Protein AF-A0A9L0T2A1-F1 (afdb_monomer_lite)

Secondary structure (DSSP, 8-state):
-HHHHHHHHHHHHHHHHHHHHHHHHHHHHTTS----PPP-PPP----PPPPPPP-------S-------------PPP--------------------PPPP-----HHHHHHHHHHHHH--HHHHHHHHHHHHHSS-GGGTTTBTTTBSS---S--SSHHHHHHHHHHHHHHHHHHTT--TTT---EEEE-SS-EEEE-SSHHHHHHHHHHHHHHHHHHHTTTT--GGGBT--GGG--SPPPP-

Organism: Equus caballus (NCBI:txid9796)

Foldseek 3Di:
DVVVVVVVVVVVVVVVVVVVVVVVVVVVVPPPDDDDDDDDDDDDDDDDDDDDDDDDDDDDDPDDDDDDDDDDDDDDDDDDDDDDDDDDDDDDDDDDDPDPDPPPPPPVVVVVVVVVVVVQDACLVVLQVLLCLAAVDGSLQQCQFAAQRHPDGWADGPDQLSVLRLQLVVLQVVLVVVVADLNRADWDWDDDNQDIDTGHPDPSRRSSVVSSNSSSNSNNVCSVVDDSCRRNPPNVPRHHGGDDD

InterPro domains:
  IPR001211 Phospholipase A2 [PR00389] (124-134)
  IPR001211 Phospholipase A2 [PR00389] (138-156)
  IPR001211 Phospholipase A2 [PR00389] (157-175)
  IPR001211 Phospholipase A2 [PR00389] (186-200)
  IPR001211 Phospholipase A2 [PR00389] (204-220)
  IPR001211 Phospholipase A2 [PTHR11716] (20-244)
  IPR016090 Phospholipase A2-like, central domain [PF00068] (124-230)
  IPR016090 Phospholipase A2-like, central domain [SM00085] (123-239)
  IPR016090 Phospholipase A2-like, central domain [cd00125] (123-238)
  IPR033113 Phospholipase A2, histidine active site [PS00118] (164-171)
  IPR036444 Phospholipase A2 domain superfamily [G3DSA:1.20.90.10] (123-245)
  IPR036444 Phospholipase A2 domain superfamily [SSF48619] (123-245)

pLDDT: mean 74.03, std 24.77, range [29.78, 98.75]

Sequence (245 aa):
MLLMLMLMMLMLMMLMMLTLMLMLMMLMTTKTSEPQGTSLLPERRHCRARPSPVLHPNHPPSWKLRSVEGDSYPTERPGTLTQLLYHSPAQLLGPLLASPPPRMKSPPLLTLLCLLVALAGGNLVQFGVMIERMTGKPALQYNDYGCYCGVGGSHWPVDQTDWCCHAHDCCYGRLEKLGCEPKLEKYLFSASRRRILCAGRTTCQQQTCECDKRAALCFRDNLGTYNRKYARYPNKLCTGPTPPC

Radius of gyration: 27.84 Å; chains: 1; bounding box: 67×81×72 Å

Structure (mmCIF, N/CA/C/O backbone):
data_AF-A0A9L0T2A1-F1
#
_entry.id   AF-A0A9L0T2A1-F1
#
loop_
_atom_site.group_PDB
_atom_site.id
_atom_site.type_symbol
_atom_site.label_atom_id
_atom_site.label_alt_id
_atom_site.label_comp_id
_atom_site.label_asym_id
_atom_site.label_entity_id
_atom_site.label_seq_id
_atom_site.pdbx_PDB_ins_code
_atom_site.Cartn_x
_atom_site.Cartn_y
_atom_site.Cartn_z
_atom_site.occupancy
_atom_site.B_iso_or_equiv
_atom_site.auth_seq_id
_atom_site.auth_comp_id
_atom_site.auth_asym_id
_atom_site.auth_atom_id
_atom_site.pdbx_PDB_model_num
ATOM 1 N N . MET A 1 1 ? 29.706 -9.456 35.884 1.00 85.25 1 MET A N 1
ATOM 2 C CA . MET A 1 1 ? 30.320 -8.782 34.717 1.00 85.25 1 MET A CA 1
ATOM 3 C C . MET A 1 1 ? 29.599 -9.110 33.409 1.00 85.25 1 MET A C 1
ATOM 5 O O . MET A 1 1 ? 29.048 -8.196 32.819 1.00 85.25 1 MET A O 1
ATOM 9 N N . LEU A 1 2 ? 29.491 -10.384 33.000 1.00 83.56 2 LEU A N 1
ATOM 10 C CA . LEU A 1 2 ? 28.802 -10.775 31.754 1.00 83.56 2 LEU A CA 1
ATOM 11 C C . LEU A 1 2 ? 27.323 -10.340 31.699 1.00 83.56 2 LEU A C 1
ATOM 13 O O . LEU A 1 2 ? 26.890 -9.770 30.707 1.00 83.56 2 LEU A O 1
ATOM 17 N N . LEU A 1 3 ? 26.575 -10.509 32.796 1.00 83.75 3 LEU A N 1
ATOM 18 C CA . LEU A 1 3 ? 25.180 -10.057 32.894 1.00 83.75 3 LEU A CA 1
ATOM 19 C C . LEU A 1 3 ? 25.035 -8.531 32.760 1.00 83.75 3 LEU A C 1
ATOM 21 O O . LEU A 1 3 ? 24.110 -8.056 32.112 1.00 83.75 3 LEU A O 1
ATOM 25 N N . MET A 1 4 ? 25.967 -7.763 33.334 1.00 88.94 4 MET A N 1
ATOM 26 C CA . MET A 1 4 ? 25.970 -6.302 33.202 1.00 88.94 4 MET A CA 1
ATOM 27 C C . MET A 1 4 ? 26.306 -5.871 31.773 1.00 88.94 4 MET A C 1
ATOM 29 O O . MET A 1 4 ? 25.667 -4.960 31.258 1.00 88.94 4 MET A O 1
ATOM 33 N N . LEU A 1 5 ? 27.235 -6.568 31.105 1.00 87.50 5 LEU A N 1
ATOM 34 C CA . LEU A 1 5 ? 27.519 -6.357 29.685 1.00 87.50 5 LEU A CA 1
ATOM 35 C C . LEU A 1 5 ? 26.292 -6.660 28.815 1.00 87.50 5 LEU A C 1
ATOM 37 O O . LEU A 1 5 ? 25.948 -5.864 27.949 1.00 87.50 5 LEU A O 1
ATOM 41 N N . MET A 1 6 ? 25.599 -7.775 29.069 1.00 88.38 6 MET A N 1
ATOM 42 C CA . MET A 1 6 ? 24.383 -8.139 28.336 1.00 88.38 6 MET A CA 1
ATOM 43 C C . MET A 1 6 ? 23.260 -7.116 28.540 1.00 88.38 6 MET A C 1
ATOM 45 O O . MET A 1 6 ? 22.592 -6.751 27.577 1.00 88.38 6 MET A O 1
ATOM 49 N N . LEU A 1 7 ? 23.073 -6.615 29.764 1.00 87.00 7 LEU A N 1
ATOM 50 C CA . LEU A 1 7 ? 22.090 -5.569 30.061 1.00 87.00 7 LEU A CA 1
ATOM 51 C C . LEU A 1 7 ? 22.452 -4.236 29.395 1.00 87.00 7 LEU A C 1
ATOM 53 O O . LEU A 1 7 ? 21.572 -3.591 28.829 1.00 87.00 7 LEU A O 1
ATOM 57 N N . MET A 1 8 ? 23.732 -3.851 29.392 1.00 90.69 8 MET A N 1
ATOM 58 C CA . MET A 1 8 ? 24.208 -2.673 28.659 1.00 90.69 8 MET A CA 1
ATOM 59 C C . MET A 1 8 ? 23.989 -2.808 27.152 1.00 90.69 8 MET A C 1
ATOM 61 O O . MET A 1 8 ? 23.498 -1.870 26.532 1.00 90.69 8 MET A O 1
ATOM 65 N N . MET A 1 9 ? 24.306 -3.962 26.558 1.00 88.62 9 MET A N 1
ATOM 66 C CA . MET A 1 9 ? 24.071 -4.198 25.131 1.00 88.62 9 MET A CA 1
ATOM 67 C C . MET A 1 9 ? 22.580 -4.179 24.793 1.00 88.62 9 MET A C 1
ATOM 69 O O . MET A 1 9 ? 22.196 -3.576 23.796 1.00 88.62 9 MET A O 1
ATOM 73 N N . LEU A 1 10 ? 21.725 -4.764 25.637 1.00 82.25 10 LEU A N 1
ATOM 74 C CA . LEU A 1 10 ? 20.276 -4.735 25.444 1.00 82.25 10 LEU A CA 1
ATOM 75 C C . LEU A 1 10 ? 19.720 -3.308 25.550 1.00 82.25 10 LEU A C 1
ATOM 77 O O . LEU A 1 10 ? 18.915 -2.903 24.715 1.00 82.25 10 LEU A O 1
ATOM 81 N N . MET A 1 11 ? 20.179 -2.526 26.531 1.00 90.06 11 MET A N 1
ATOM 82 C CA . MET A 1 11 ? 19.809 -1.115 26.660 1.00 90.06 11 MET A CA 1
ATOM 83 C C . MET A 1 11 ? 20.289 -0.276 25.478 1.00 90.06 11 MET A C 1
ATOM 85 O O . MET A 1 11 ? 19.533 0.558 24.989 1.00 90.06 11 MET A O 1
ATOM 89 N N . LEU A 1 12 ? 21.504 -0.517 24.982 1.00 88.25 12 LEU A N 1
ATOM 90 C CA . LEU A 1 12 ? 22.034 0.168 23.807 1.00 88.25 12 LEU A CA 1
ATOM 91 C C . LEU A 1 12 ? 21.231 -0.189 22.551 1.00 88.25 12 LEU A C 1
ATOM 93 O O . LEU A 1 12 ? 20.871 0.702 21.790 1.00 88.25 12 LEU A O 1
ATOM 97 N N . MET A 1 13 ? 20.870 -1.463 22.368 1.00 87.25 13 MET A N 1
ATOM 98 C CA . MET A 1 13 ? 19.993 -1.896 21.277 1.00 87.25 13 MET A CA 1
ATOM 99 C C . MET A 1 13 ? 18.599 -1.269 21.380 1.00 87.25 13 MET A C 1
ATOM 101 O O . MET A 1 13 ? 18.074 -0.793 20.378 1.00 87.25 13 MET A O 1
ATOM 105 N N . MET A 1 14 ? 18.002 -1.216 22.574 1.00 86.12 14 MET A N 1
ATOM 106 C CA . MET A 1 14 ? 16.709 -0.554 22.777 1.00 86.12 14 MET A CA 1
ATOM 107 C C . MET A 1 14 ? 16.786 0.950 22.513 1.00 86.12 14 MET A C 1
ATOM 109 O O . MET A 1 14 ? 15.885 1.495 21.882 1.00 86.12 14 MET A O 1
ATOM 113 N N . LEU A 1 15 ? 17.864 1.612 22.940 1.00 87.38 15 LEU A N 1
ATOM 114 C CA . LEU A 1 15 ? 18.094 3.027 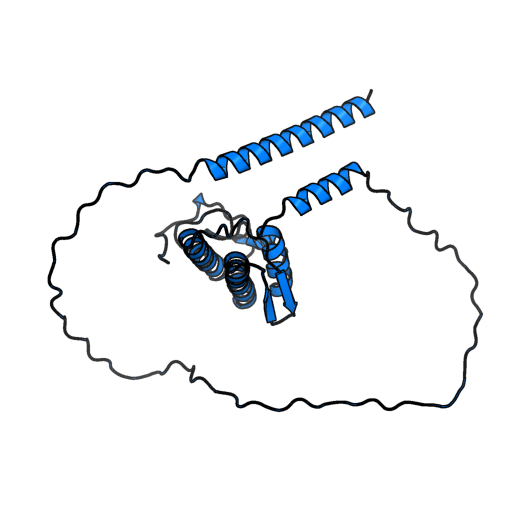22.669 1.00 87.38 15 LEU A CA 1
ATOM 115 C C . LEU A 1 15 ? 18.285 3.276 21.170 1.00 87.38 15 LEU A C 1
ATOM 117 O O . LEU A 1 15 ? 17.682 4.201 20.648 1.00 87.38 15 LEU A O 1
ATOM 121 N N . MET A 1 16 ? 19.040 2.428 20.467 1.00 87.12 16 MET A N 1
ATOM 122 C CA . MET A 1 16 ? 19.194 2.497 19.009 1.00 87.12 16 MET A CA 1
ATOM 123 C C . MET A 1 16 ? 17.872 2.271 18.268 1.00 87.12 16 MET A C 1
ATOM 125 O O . MET A 1 16 ? 17.589 2.961 17.296 1.00 87.12 16 MET A O 1
ATOM 129 N N . MET A 1 17 ? 17.039 1.332 18.721 1.00 84.81 17 MET A N 1
ATOM 130 C CA . MET A 1 17 ? 15.715 1.105 18.132 1.00 84.81 17 MET A CA 1
ATOM 131 C C . MET A 1 17 ? 14.770 2.278 18.406 1.00 84.81 17 MET A C 1
ATOM 133 O O . MET A 1 17 ? 14.026 2.676 17.516 1.00 84.81 17 MET A O 1
ATOM 137 N N . LEU A 1 18 ? 14.815 2.862 19.607 1.00 80.69 18 LEU A N 1
ATOM 138 C CA . LEU A 1 18 ? 14.018 4.035 19.960 1.00 80.69 18 LEU A CA 1
ATOM 139 C C . LEU A 1 18 ? 14.468 5.274 19.180 1.00 80.69 18 LEU A C 1
ATOM 141 O O . LEU A 1 18 ? 13.622 5.999 18.671 1.00 80.69 18 LEU A O 1
ATOM 145 N N . THR A 1 19 ? 15.773 5.507 19.032 1.00 80.12 19 THR A N 1
ATOM 146 C CA . THR A 1 19 ? 16.292 6.620 18.226 1.00 80.12 19 THR A CA 1
ATOM 147 C C . THR A 1 19 ? 16.023 6.412 16.743 1.00 80.12 19 THR A C 1
ATOM 149 O O . THR A 1 19 ? 15.667 7.374 16.074 1.00 80.12 19 THR A O 1
ATOM 152 N N . LEU A 1 20 ? 16.098 5.180 16.226 1.00 84.38 20 LEU A N 1
ATOM 153 C CA . LEU A 1 20 ? 15.702 4.862 14.853 1.00 84.38 20 LEU A CA 1
ATOM 154 C C . LEU A 1 20 ? 14.201 5.082 14.637 1.00 84.38 20 LEU A C 1
ATOM 156 O O . LEU A 1 20 ? 13.820 5.674 13.634 1.00 84.38 20 LEU A O 1
ATOM 160 N N . MET A 1 21 ? 13.350 4.663 15.577 1.00 80.44 21 MET A N 1
ATOM 161 C CA . MET A 1 21 ? 11.908 4.922 15.531 1.00 80.44 21 MET A CA 1
ATOM 162 C C . MET A 1 21 ? 11.607 6.421 15.598 1.00 80.44 21 MET A C 1
ATOM 164 O O . MET A 1 21 ? 10.834 6.910 14.785 1.00 80.44 21 MET A O 1
ATOM 168 N N . LEU A 1 22 ? 12.252 7.170 16.496 1.00 73.94 22 LEU A N 1
ATOM 169 C CA . LEU A 1 22 ? 12.111 8.625 16.578 1.00 73.94 22 LEU A CA 1
ATOM 170 C C . LEU A 1 22 ? 12.606 9.308 15.300 1.00 73.94 22 LEU A C 1
ATOM 172 O O . LEU A 1 22 ? 11.918 10.181 14.787 1.00 73.94 22 LEU A O 1
ATOM 176 N N . MET A 1 23 ? 13.741 8.888 14.736 1.00 77.44 23 MET A N 1
ATOM 177 C CA . MET A 1 23 ? 14.227 9.410 13.457 1.00 77.44 23 MET A CA 1
ATOM 178 C C . MET A 1 23 ? 13.279 9.074 12.307 1.00 77.44 23 MET A C 1
ATOM 180 O O . MET A 1 23 ? 13.014 9.943 11.487 1.00 77.44 23 MET A O 1
ATOM 184 N N . LEU A 1 24 ? 12.708 7.867 12.266 1.00 75.50 24 LEU A N 1
ATOM 185 C CA . LEU A 1 24 ? 11.678 7.495 11.295 1.00 75.50 24 LEU A CA 1
ATOM 186 C C . LEU A 1 24 ? 10.419 8.352 11.462 1.00 75.50 24 LEU A C 1
ATOM 188 O O . LEU A 1 24 ? 9.893 8.837 10.469 1.00 75.50 24 LEU A O 1
ATOM 192 N N . MET A 1 25 ? 9.965 8.610 12.691 1.00 67.75 25 MET A N 1
ATOM 193 C CA . MET A 1 25 ? 8.833 9.510 12.929 1.00 67.75 25 MET A CA 1
ATOM 194 C C . MET A 1 25 ? 9.148 10.951 12.503 1.00 67.75 25 MET A C 1
ATOM 196 O O . MET A 1 25 ? 8.318 11.575 11.853 1.00 67.75 25 MET A O 1
ATOM 200 N N . MET A 1 26 ? 10.356 11.455 12.769 1.00 63.62 26 MET A N 1
ATOM 201 C CA . MET A 1 26 ? 10.797 12.787 12.326 1.00 63.62 26 MET A CA 1
ATOM 202 C C . MET A 1 26 ? 10.980 12.879 10.798 1.00 63.62 26 MET A C 1
ATOM 204 O O . MET A 1 26 ? 10.722 13.914 10.187 1.00 63.62 26 MET A O 1
ATOM 208 N N . LEU A 1 27 ? 11.384 11.789 10.143 1.00 59.81 27 LEU A N 1
ATOM 209 C CA . LEU A 1 27 ? 11.433 11.688 8.680 1.00 59.81 27 LEU A CA 1
ATOM 210 C C . LEU A 1 27 ? 10.029 11.710 8.059 1.00 59.81 27 LEU A C 1
ATOM 212 O O . LEU A 1 27 ? 9.860 12.228 6.957 1.00 59.81 27 LEU A O 1
ATOM 216 N N . MET A 1 28 ? 9.020 11.195 8.765 1.00 58.06 28 MET A N 1
ATOM 217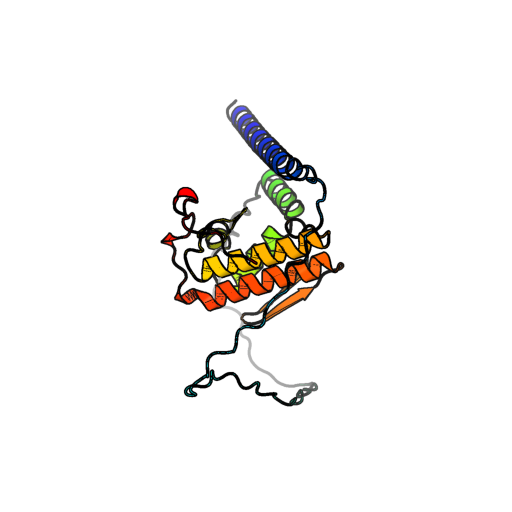 C CA . MET A 1 28 ? 7.625 11.273 8.325 1.00 58.06 28 MET A CA 1
ATOM 218 C C . MET A 1 28 ? 6.997 12.658 8.558 1.00 58.06 28 MET A C 1
ATOM 220 O O . MET A 1 28 ? 6.111 13.038 7.799 1.00 58.06 28 MET A O 1
ATOM 224 N N . THR A 1 29 ? 7.451 13.439 9.548 1.00 51.59 29 THR A N 1
ATOM 225 C CA . THR A 1 29 ? 6.909 14.787 9.832 1.00 51.59 29 THR A CA 1
ATOM 226 C C . THR A 1 29 ? 7.549 15.911 9.013 1.00 51.59 29 THR A C 1
ATOM 228 O O . THR A 1 29 ? 6.968 16.986 8.893 1.00 51.59 29 THR A O 1
ATOM 231 N N . THR A 1 30 ? 8.723 15.695 8.416 1.00 45.47 30 THR A N 1
ATOM 232 C CA . THR A 1 30 ? 9.484 16.749 7.712 1.00 45.47 30 THR A CA 1
ATOM 233 C C . THR A 1 30 ? 9.148 16.908 6.225 1.00 45.47 30 THR A C 1
ATOM 235 O O . THR A 1 30 ? 9.677 17.811 5.582 1.00 45.47 30 THR A O 1
ATOM 238 N N . LYS A 1 31 ? 8.250 16.089 5.656 1.00 44.78 31 LYS A N 1
ATOM 239 C CA . LYS A 1 31 ? 7.890 16.147 4.222 1.00 44.78 31 LYS A CA 1
ATOM 240 C C . LYS A 1 31 ? 6.577 16.866 3.879 1.00 44.78 31 LYS A C 1
ATOM 242 O O . LYS A 1 31 ? 6.198 16.875 2.713 1.00 44.78 31 LYS A O 1
ATOM 247 N N . THR A 1 32 ? 5.899 17.511 4.830 1.00 44.19 32 THR A N 1
ATOM 248 C CA . THR A 1 32 ? 4.623 18.221 4.573 1.00 44.19 32 THR A CA 1
ATOM 249 C C . THR A 1 32 ? 4.752 19.733 4.364 1.00 44.19 32 THR A C 1
ATOM 251 O O . THR A 1 32 ? 3.759 20.448 4.469 1.00 44.19 32 THR A O 1
ATOM 254 N N . SER A 1 33 ? 5.935 20.251 4.035 1.00 43.81 33 SER A N 1
ATOM 255 C CA . SER A 1 33 ? 6.084 21.658 3.646 1.00 43.81 33 SER A CA 1
ATOM 256 C C . SER A 1 33 ? 6.953 21.810 2.400 1.00 43.81 33 SER A C 1
ATOM 258 O O . SER A 1 33 ? 8.137 22.123 2.497 1.00 43.81 33 SER A O 1
ATOM 260 N N . GLU A 1 34 ? 6.353 21.626 1.224 1.00 42.50 34 GLU A N 1
ATOM 261 C CA . GLU A 1 34 ? 6.795 22.352 0.031 1.00 42.50 34 GLU A CA 1
ATOM 262 C C . GLU A 1 34 ? 5.799 23.489 -0.260 1.00 42.50 34 GLU A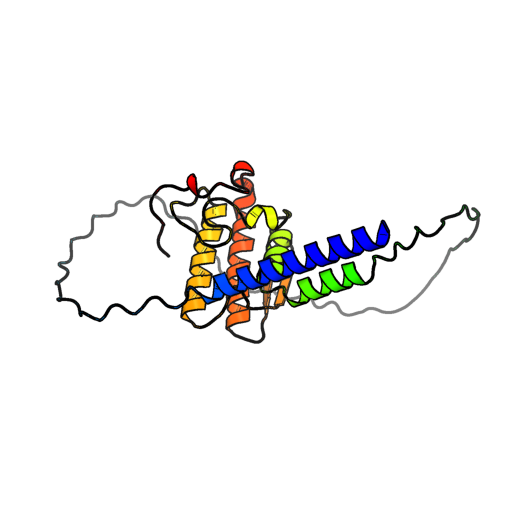 C 1
ATOM 264 O O . GLU A 1 34 ? 4.592 23.306 -0.065 1.00 42.50 34 GLU A O 1
ATOM 269 N N . PRO A 1 35 ? 6.273 24.683 -0.662 1.00 42.53 35 PRO A N 1
ATOM 270 C CA . PRO A 1 35 ? 5.441 25.872 -0.761 1.00 42.53 35 PRO A CA 1
ATOM 271 C C . PRO A 1 35 ? 4.535 25.819 -1.992 1.00 42.53 35 PRO A C 1
ATOM 273 O O . PRO A 1 35 ? 4.931 25.375 -3.069 1.00 42.53 35 PRO A O 1
ATOM 276 N N . GLN A 1 36 ? 3.325 26.352 -1.839 1.00 43.06 36 GLN A N 1
ATOM 277 C CA . GLN A 1 36 ? 2.405 26.618 -2.939 1.00 43.06 36 GLN A CA 1
ATOM 278 C C . GLN A 1 36 ? 3.050 27.595 -3.932 1.00 43.06 36 GLN A C 1
ATOM 280 O O . GLN A 1 36 ? 3.202 28.783 -3.648 1.00 43.06 36 GLN A O 1
ATOM 285 N N . GLY A 1 37 ? 3.412 27.080 -5.108 1.00 38.72 37 GLY A N 1
ATOM 286 C CA . GLY A 1 37 ? 3.676 27.891 -6.290 1.00 38.72 37 GLY A CA 1
ATOM 287 C C . GLY A 1 37 ? 2.417 28.671 -6.658 1.00 38.72 37 GLY A C 1
ATOM 288 O O . GLY A 1 37 ? 1.331 28.107 -6.801 1.00 38.72 37 GLY A O 1
ATOM 289 N N . THR A 1 38 ? 2.571 29.984 -6.748 1.00 43.88 38 THR A N 1
ATOM 290 C CA . THR A 1 38 ? 1.518 30.955 -7.003 1.00 43.88 38 THR A CA 1
ATOM 291 C C . THR A 1 38 ? 0.814 30.737 -8.343 1.00 43.88 38 THR A C 1
ATOM 293 O O . THR A 1 38 ? 1.389 30.359 -9.361 1.00 43.88 38 THR A O 1
ATOM 296 N N . SER A 1 39 ? -0.483 31.006 -8.291 1.00 44.16 39 SER A N 1
ATOM 297 C CA . SER A 1 39 ? -1.478 31.015 -9.355 1.00 44.16 39 SER A CA 1
ATOM 298 C C . SER A 1 39 ? -1.082 31.777 -10.624 1.00 44.16 39 SER A C 1
ATOM 300 O O . SER A 1 39 ? -0.792 32.970 -10.556 1.00 44.16 39 SER A O 1
ATOM 302 N N . LEU A 1 40 ? -1.283 31.145 -11.783 1.00 42.53 40 LEU A N 1
ATOM 303 C CA . LEU A 1 40 ? -1.665 31.809 -13.034 1.00 42.53 40 LEU A CA 1
ATOM 304 C C . LEU A 1 40 ? -2.811 31.004 -13.672 1.00 42.53 40 LEU A C 1
ATOM 306 O O . LEU A 1 40 ? -2.670 29.819 -13.970 1.00 42.53 40 LEU A O 1
ATOM 310 N N . LEU A 1 41 ? -3.977 31.647 -13.795 1.00 41.03 41 LEU A N 1
ATOM 311 C CA . LEU A 1 41 ? -5.192 31.102 -14.411 1.00 41.03 41 LEU A CA 1
ATOM 312 C C . LEU A 1 41 ? -5.010 30.852 -15.927 1.00 41.03 41 LEU A C 1
ATOM 314 O O . LEU A 1 41 ? -4.174 31.498 -16.557 1.00 41.03 41 LEU A O 1
ATOM 318 N N . PRO A 1 42 ? -5.819 29.959 -16.534 1.00 49.38 42 PRO A N 1
ATOM 319 C CA . PRO A 1 42 ? -5.604 29.458 -17.886 1.00 49.38 42 PRO A CA 1
ATOM 320 C C . PRO A 1 42 ? -6.259 30.328 -18.967 1.00 49.38 42 PRO A C 1
ATOM 322 O O . PRO A 1 42 ? -7.404 30.766 -18.845 1.00 49.38 42 PRO A O 1
ATOM 325 N N . GLU A 1 43 ? -5.565 30.479 -20.092 1.00 42.62 43 GLU A N 1
ATOM 326 C CA . GLU A 1 43 ? -6.129 31.016 -21.327 1.00 42.62 43 GLU A CA 1
ATOM 327 C C . GLU A 1 43 ? -7.058 29.968 -21.974 1.00 42.62 43 GLU A C 1
ATOM 329 O O . GLU A 1 43 ? -6.661 28.833 -22.259 1.00 42.62 43 GLU A O 1
ATOM 334 N N . ARG A 1 44 ? -8.332 30.334 -22.174 1.00 49.84 44 ARG A N 1
ATOM 335 C CA . ARG A 1 44 ? -9.362 29.499 -22.813 1.00 49.84 44 ARG A CA 1
ATOM 336 C C . ARG A 1 44 ? -8.949 29.123 -24.238 1.00 49.84 44 ARG A C 1
ATOM 338 O O . ARG A 1 44 ? -9.082 29.929 -25.156 1.00 49.84 44 ARG A O 1
ATOM 345 N N . ARG A 1 45 ? -8.589 27.858 -24.465 1.00 50.56 45 ARG A N 1
ATOM 346 C CA . ARG A 1 45 ? -8.592 27.270 -25.812 1.00 50.56 45 ARG A CA 1
ATOM 347 C C . ARG A 1 45 ? -9.882 26.494 -26.056 1.00 50.56 45 ARG A C 1
ATOM 349 O O . ARG A 1 45 ? -10.208 25.539 -25.359 1.00 50.56 45 ARG A O 1
ATOM 356 N N . HIS A 1 46 ? -10.613 26.950 -27.068 1.00 45.84 46 HIS A N 1
ATOM 357 C CA . HIS A 1 46 ? -11.802 26.312 -27.612 1.00 45.84 46 HIS A CA 1
ATOM 358 C C . HIS A 1 46 ? -11.469 24.890 -28.085 1.00 45.84 46 HIS A C 1
ATOM 360 O O . HIS A 1 46 ? -10.633 24.704 -28.970 1.00 45.84 46 HIS A O 1
ATOM 366 N N . CYS A 1 47 ? -12.145 23.884 -27.532 1.00 42.00 47 CYS A N 1
ATOM 367 C CA . CYS A 1 47 ? -12.109 22.535 -28.083 1.00 42.00 47 CYS A CA 1
ATOM 368 C C . CYS A 1 47 ? -12.995 22.491 -29.338 1.00 42.00 47 CYS A C 1
ATOM 370 O O . CYS A 1 47 ? -14.219 22.542 -29.239 1.00 42.00 47 CYS A O 1
ATOM 372 N N . ARG A 1 48 ? -12.387 22.393 -30.529 1.00 50.84 48 ARG A N 1
ATOM 373 C CA . ARG A 1 48 ? -13.087 21.923 -31.736 1.00 50.84 48 ARG A CA 1
ATOM 374 C C . ARG A 1 48 ? -13.400 20.439 -31.554 1.00 50.84 48 ARG A C 1
ATOM 376 O O . ARG A 1 48 ? -12.483 19.645 -31.348 1.00 50.84 48 ARG A O 1
ATOM 383 N N . ALA A 1 49 ? -14.673 20.073 -31.664 1.00 42.84 49 ALA A N 1
ATOM 384 C CA . ALA A 1 49 ? -15.094 18.681 -31.759 1.00 42.84 49 ALA A CA 1
ATOM 385 C C . ALA A 1 49 ? -14.433 18.023 -32.984 1.00 42.84 49 ALA A C 1
ATOM 387 O O . ALA A 1 49 ? -14.540 18.538 -34.098 1.00 42.84 49 ALA A O 1
ATOM 388 N N . ARG A 1 50 ? -13.734 16.898 -32.785 1.00 43.41 50 ARG A N 1
ATOM 389 C CA . ARG A 1 50 ? -13.385 15.990 -33.888 1.00 43.41 50 ARG A CA 1
ATOM 390 C C . ARG A 1 50 ? -14.535 14.999 -34.098 1.00 43.41 50 ARG A C 1
ATOM 392 O O . ARG A 1 50 ? -15.135 14.590 -33.104 1.00 43.41 50 ARG A O 1
ATOM 399 N N . PRO A 1 51 ? -14.825 14.584 -35.342 1.00 44.44 51 PRO A N 1
ATOM 400 C CA . PRO A 1 51 ? -15.816 13.548 -35.603 1.00 44.44 51 PRO A CA 1
ATOM 401 C C . PRO A 1 51 ? -15.351 12.197 -35.047 1.00 44.44 51 PRO A C 1
ATOM 403 O O . PRO A 1 51 ? -14.173 11.847 -35.153 1.00 44.44 51 PRO A O 1
ATOM 406 N N . SER A 1 52 ? -16.285 11.445 -34.469 1.00 41.78 52 SER A N 1
ATOM 407 C CA . SER A 1 52 ? -16.087 10.068 -34.012 1.00 41.78 52 SER A CA 1
ATOM 408 C C . SER A 1 52 ? -15.698 9.137 -35.170 1.00 41.78 52 SER A C 1
ATOM 410 O O . SER A 1 52 ? -16.314 9.218 -36.235 1.00 41.78 52 SER A O 1
ATOM 412 N N . PRO A 1 53 ? -14.750 8.200 -34.984 1.00 42.12 53 PRO A N 1
ATOM 413 C CA . PRO A 1 53 ? -14.597 7.075 -35.895 1.00 42.12 53 PRO A CA 1
ATOM 414 C C . PRO A 1 53 ? -15.785 6.118 -35.750 1.00 42.12 53 PRO A C 1
ATOM 416 O O . PRO A 1 53 ? -16.198 5.775 -34.642 1.00 42.12 53 PRO A O 1
ATOM 419 N N . VAL A 1 54 ? -16.319 5.700 -36.894 1.00 44.62 54 VAL A N 1
ATOM 420 C CA . VAL A 1 54 ? -17.374 4.694 -37.046 1.00 44.62 54 VAL A CA 1
ATOM 421 C C . VAL A 1 54 ? -16.937 3.377 -36.393 1.00 44.62 54 VAL A C 1
ATOM 423 O O . VAL A 1 54 ? -15.893 2.823 -36.732 1.00 44.62 54 VAL A O 1
ATOM 426 N N . LEU A 1 55 ? -17.741 2.882 -35.450 1.00 37.62 55 LEU A N 1
ATOM 427 C CA . LEU A 1 55 ? -17.547 1.603 -34.769 1.00 37.62 55 LEU A CA 1
ATOM 428 C C . LEU A 1 55 ? -18.190 0.487 -35.615 1.00 37.62 55 LEU A C 1
ATOM 430 O O . LEU A 1 55 ? -19.409 0.474 -35.783 1.00 37.62 55 LEU A O 1
ATOM 434 N N . HIS A 1 56 ? -17.398 -0.454 -36.136 1.00 38.56 56 HIS A N 1
ATOM 435 C CA . HIS A 1 56 ? -17.929 -1.738 -36.609 1.00 38.56 56 HIS A CA 1
ATOM 436 C C . HIS A 1 56 ? -18.192 -2.658 -35.399 1.00 38.56 56 HIS A C 1
ATOM 438 O O . HIS A 1 56 ? -17.346 -2.723 -34.503 1.00 38.56 56 HIS A O 1
ATOM 444 N N . PRO A 1 57 ? -19.332 -3.372 -35.342 1.00 52.03 57 PRO A N 1
ATOM 445 C CA . PRO A 1 57 ? -19.688 -4.204 -34.201 1.00 52.03 57 PRO A CA 1
ATOM 446 C C . PRO A 1 57 ? -19.133 -5.615 -34.396 1.00 52.03 57 PRO A C 1
ATOM 448 O O . PRO A 1 57 ? -19.305 -6.175 -35.472 1.00 52.03 57 PRO A O 1
ATOM 451 N N . ASN A 1 58 ? -18.488 -6.189 -33.376 1.00 42.44 58 ASN A N 1
ATOM 452 C CA . ASN A 1 58 ? -18.629 -7.598 -32.979 1.00 42.44 58 ASN A CA 1
ATOM 453 C C . ASN A 1 58 ? -17.817 -7.871 -31.699 1.00 42.44 58 ASN A C 1
ATOM 455 O O . ASN A 1 58 ? -16.659 -7.481 -31.605 1.00 42.44 58 ASN A O 1
ATOM 459 N N . HIS A 1 59 ? -18.455 -8.592 -30.766 1.00 37.16 59 HIS A N 1
ATOM 460 C CA . HIS A 1 59 ? -18.060 -8.987 -29.399 1.00 37.16 59 HIS A CA 1
ATOM 461 C C . HIS A 1 59 ? -18.538 -8.077 -28.247 1.00 37.16 59 HIS A C 1
ATOM 463 O O . HIS A 1 59 ? -17.921 -7.056 -27.950 1.00 37.16 59 HIS A O 1
ATOM 469 N N . PRO A 1 60 ? -19.609 -8.473 -27.527 1.00 38.94 60 PRO A N 1
ATOM 470 C CA . PRO A 1 60 ? -19.955 -7.863 -26.249 1.00 38.94 60 PRO A CA 1
ATOM 471 C C . PRO A 1 60 ? -19.090 -8.438 -25.107 1.00 38.94 60 PRO A C 1
ATOM 473 O O . PRO A 1 60 ? -18.940 -9.660 -25.016 1.00 38.94 60 PRO A O 1
ATOM 476 N N . PRO A 1 61 ? -18.572 -7.611 -24.178 1.00 40.56 61 PRO A N 1
ATOM 477 C CA . PRO A 1 61 ? -18.070 -8.098 -22.901 1.00 40.56 61 PRO A CA 1
ATOM 478 C C . PRO A 1 61 ? -19.244 -8.559 -22.027 1.00 40.56 61 PRO A C 1
ATOM 480 O O . PRO A 1 61 ? -20.189 -7.820 -21.744 1.00 40.56 61 PRO A O 1
ATOM 483 N N . SER A 1 62 ? -19.183 -9.818 -21.604 1.00 43.03 62 SER A N 1
ATOM 484 C CA . SER A 1 62 ? -20.176 -10.470 -20.760 1.00 43.03 62 SER A CA 1
ATOM 485 C C . SER A 1 62 ? -20.044 -10.030 -19.300 1.00 43.03 62 SER A C 1
ATOM 487 O O . SER A 1 62 ? -19.416 -10.704 -18.489 1.00 43.03 62 SER A O 1
ATOM 489 N N . TRP A 1 63 ? -20.677 -8.924 -18.933 1.00 44.28 63 TRP A N 1
ATOM 490 C CA . TRP A 1 63 ? -21.147 -8.736 -17.559 1.00 44.28 63 TRP A CA 1
ATOM 491 C C . TRP A 1 63 ? -22.478 -7.986 -17.585 1.00 44.28 63 TRP A C 1
ATOM 493 O O . TRP A 1 63 ? -22.613 -6.832 -17.205 1.00 44.28 63 TRP A O 1
ATOM 503 N N . LYS A 1 64 ? -23.524 -8.665 -18.056 1.00 34.44 64 LYS A N 1
ATOM 504 C CA . LYS A 1 64 ? -24.884 -8.231 -17.744 1.00 34.44 64 LYS A CA 1
ATOM 505 C C . LYS A 1 64 ? -25.104 -8.522 -16.260 1.00 34.44 64 LYS A C 1
ATOM 507 O O . LYS A 1 64 ? -25.061 -9.682 -15.854 1.00 34.44 64 LYS A O 1
ATOM 512 N N . LEU A 1 65 ? -25.279 -7.462 -15.471 1.00 38.97 65 LEU A N 1
ATOM 513 C CA . LEU A 1 65 ? -25.756 -7.509 -14.090 1.00 38.97 65 LEU A CA 1
ATOM 514 C C . LEU A 1 65 ? -26.959 -8.454 -14.011 1.00 38.97 65 LEU A C 1
ATOM 516 O O . LEU A 1 65 ? -28.022 -8.165 -14.560 1.00 38.97 65 LEU A O 1
ATOM 520 N N . ARG A 1 66 ? -26.778 -9.596 -13.349 1.00 30.56 66 ARG A N 1
ATOM 521 C CA . ARG A 1 66 ? -27.893 -10.395 -12.858 1.00 30.56 66 ARG A CA 1
ATOM 522 C C . ARG A 1 66 ? -28.204 -9.880 -11.461 1.00 30.56 66 ARG A C 1
ATOM 524 O O . ARG A 1 66 ? -27.496 -10.204 -10.511 1.00 30.56 66 ARG A O 1
ATOM 531 N N . SER A 1 67 ? -29.240 -9.054 -11.373 1.00 33.03 67 SER A N 1
ATOM 532 C CA . SER A 1 67 ? -30.026 -8.907 -10.153 1.00 33.03 67 SER A CA 1
ATOM 533 C C . SER A 1 67 ? -30.443 -10.305 -9.704 1.00 33.03 67 SER A C 1
ATOM 535 O O . SER A 1 67 ? -30.981 -11.071 -10.503 1.00 33.03 67 SER A O 1
ATOM 537 N N . VAL A 1 68 ? -30.129 -10.659 -8.464 1.00 38.34 68 VAL A N 1
ATOM 538 C CA . VAL A 1 68 ? -30.736 -11.812 -7.805 1.00 38.34 68 VAL A CA 1
ATOM 539 C C . VAL A 1 68 ? -31.632 -11.230 -6.727 1.00 38.34 68 VAL A C 1
ATOM 541 O O . VAL A 1 68 ? -31.147 -10.664 -5.745 1.00 38.34 68 VAL A O 1
ATOM 544 N N . GLU A 1 69 ? -32.931 -11.290 -7.018 1.00 34.66 69 GLU A N 1
ATOM 545 C CA . GLU A 1 69 ? -34.043 -11.199 -6.080 1.00 34.66 69 GLU A CA 1
ATOM 546 C C . GLU A 1 69 ? -33.733 -11.942 -4.772 1.00 34.66 69 GLU A C 1
ATOM 548 O O . GLU A 1 69 ? -33.033 -12.954 -4.754 1.00 34.66 69 GLU A O 1
ATOM 553 N N . GLY A 1 70 ? -34.241 -11.401 -3.667 1.00 38.28 70 GLY A N 1
ATOM 554 C CA . GLY A 1 70 ? -34.027 -11.955 -2.340 1.00 38.28 70 GLY A CA 1
ATOM 555 C C . GLY A 1 70 ? -34.674 -13.321 -2.147 1.00 38.28 70 GLY A C 1
ATOM 556 O O . GLY A 1 70 ? -35.776 -13.556 -2.623 1.00 38.28 70 GLY A O 1
ATOM 557 N N . ASP A 1 71 ? -34.022 -14.151 -1.336 1.00 30.75 71 ASP A N 1
ATOM 558 C CA . ASP A 1 71 ? -34.615 -15.354 -0.767 1.00 30.75 71 ASP A CA 1
ATOM 559 C C . ASP A 1 71 ? -34.330 -15.419 0.742 1.00 30.75 71 ASP A C 1
ATOM 561 O O . ASP A 1 71 ? -33.198 -15.558 1.205 1.00 30.75 71 ASP A O 1
ATOM 565 N N . SER A 1 72 ? -35.407 -15.168 1.488 1.00 31.20 72 SER A N 1
ATOM 566 C CA . SER A 1 72 ? -35.880 -15.881 2.683 1.00 31.20 72 SER A CA 1
ATOM 567 C C . SER A 1 72 ? -34.878 -16.686 3.548 1.00 31.20 72 SER A C 1
ATOM 569 O O . SER A 1 72 ? -34.301 -17.695 3.158 1.00 31.20 72 SER A O 1
ATOM 571 N N . TYR A 1 73 ? -34.775 -16.268 4.816 1.00 30.36 73 TYR A N 1
ATOM 572 C CA . TYR A 1 73 ? -34.152 -16.989 5.937 1.00 30.36 73 TYR A CA 1
ATOM 573 C C . TYR A 1 73 ? -35.040 -18.156 6.421 1.00 30.36 73 TYR A C 1
ATOM 575 O O . TYR A 1 73 ? -36.220 -17.916 6.689 1.00 30.36 73 TYR A O 1
ATOM 583 N N . PRO A 1 74 ? -34.502 -19.360 6.701 1.00 35.78 74 PRO A N 1
ATOM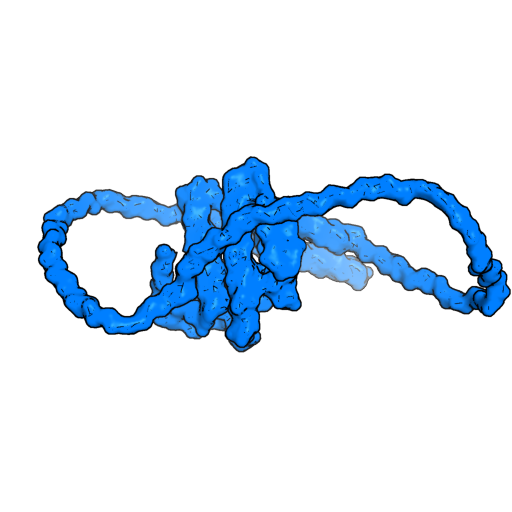 584 C CA . PRO A 1 74 ? -35.167 -20.312 7.583 1.00 35.78 74 PRO A CA 1
ATOM 585 C C . PRO A 1 74 ? -34.885 -19.979 9.051 1.00 35.78 74 PRO A C 1
ATOM 587 O O . PRO A 1 74 ? -33.745 -19.764 9.467 1.00 35.78 74 PRO A O 1
ATOM 590 N N . THR A 1 75 ? -35.963 -19.944 9.827 1.00 35.47 75 THR A N 1
ATOM 591 C CA . THR A 1 75 ? -35.981 -19.782 11.282 1.00 35.47 75 THR A CA 1
ATOM 592 C C . THR A 1 75 ? -36.063 -21.174 11.905 1.00 35.47 75 THR A C 1
ATOM 594 O O . THR A 1 75 ? -37.096 -21.821 11.781 1.00 35.47 75 THR A O 1
ATOM 597 N N . GLU A 1 76 ? -35.014 -21.640 12.582 1.00 30.64 76 GLU A N 1
ATOM 598 C CA . GLU A 1 76 ? -35.057 -22.874 13.381 1.00 30.64 76 GLU A CA 1
ATOM 599 C C . GLU A 1 76 ? -35.324 -22.509 14.850 1.00 30.64 76 GLU A C 1
ATOM 601 O O . GLU A 1 76 ? -34.585 -21.732 15.461 1.00 30.64 76 GLU A O 1
ATOM 606 N N . ARG A 1 77 ? -36.423 -23.036 15.404 1.00 39.47 77 ARG A N 1
ATOM 607 C CA . ARG A 1 77 ? -36.820 -22.916 16.818 1.00 39.47 77 ARG A CA 1
ATOM 608 C C . ARG A 1 77 ? -36.503 -24.220 17.578 1.00 39.47 77 ARG A C 1
ATOM 610 O O . ARG A 1 77 ? -36.377 -25.266 16.953 1.00 39.47 77 ARG A O 1
ATOM 617 N N . PRO A 1 78 ? -36.385 -24.175 18.919 1.00 44.97 78 PRO A N 1
ATOM 618 C CA . PRO A 1 78 ? -35.763 -25.228 19.717 1.00 44.97 78 PRO A CA 1
ATOM 619 C C . PRO A 1 78 ? -36.757 -26.315 20.150 1.00 44.97 78 PRO A C 1
ATOM 621 O O . PRO A 1 78 ? -37.888 -26.014 20.529 1.00 44.97 78 PRO A O 1
ATOM 624 N N . GLY A 1 79 ? -36.298 -27.567 20.172 1.00 36.22 79 GLY A N 1
ATOM 625 C CA . GLY A 1 79 ? -36.988 -28.698 20.793 1.00 36.22 79 GLY A CA 1
ATOM 626 C C . GLY A 1 79 ? -36.158 -29.271 21.940 1.00 36.22 79 GLY A C 1
ATOM 627 O O . GLY A 1 79 ? -35.057 -29.775 21.733 1.00 36.22 79 GLY A O 1
ATOM 628 N N . THR A 1 80 ? -36.680 -29.157 23.157 1.00 42.56 80 THR A N 1
ATOM 629 C CA . THR A 1 80 ? -36.130 -29.715 24.395 1.00 42.56 80 THR A CA 1
ATOM 630 C C . THR A 1 80 ? -36.700 -31.094 24.721 1.00 42.56 80 THR A C 1
ATOM 632 O O . THR A 1 80 ? -37.880 -31.352 24.511 1.00 42.56 80 THR A O 1
ATOM 635 N N . LEU A 1 81 ? -35.858 -31.838 25.441 1.00 39.41 81 LEU A N 1
ATOM 636 C CA . LEU A 1 81 ? -36.150 -32.804 26.501 1.00 39.41 81 LEU A CA 1
ATOM 637 C C . LEU A 1 81 ? -36.317 -34.298 26.139 1.00 39.41 81 LEU A C 1
ATOM 639 O O . LEU A 1 81 ? -37.380 -34.793 25.785 1.00 39.41 81 LEU A O 1
ATOM 643 N N . THR A 1 82 ? -35.270 -35.008 26.571 1.00 31.94 82 THR A N 1
ATOM 644 C CA . THR A 1 82 ? -35.281 -36.179 27.467 1.00 31.94 82 THR A CA 1
ATOM 645 C C . THR A 1 82 ? -35.291 -37.597 26.901 1.00 31.94 82 THR A C 1
ATOM 647 O O . THR A 1 82 ? -36.231 -38.030 26.251 1.00 31.94 82 THR A O 1
ATOM 650 N N . GLN A 1 83 ? -34.294 -38.324 27.433 1.00 42.09 83 GLN A N 1
ATOM 651 C CA . GLN A 1 83 ? -34.307 -39.730 27.845 1.00 42.09 83 GLN A CA 1
ATOM 652 C C . GLN A 1 83 ? -33.998 -40.759 26.735 1.00 42.09 83 GLN A C 1
ATOM 654 O O . GLN A 1 83 ? -34.599 -40.740 25.679 1.00 42.09 83 GLN A O 1
ATOM 659 N N . LEU A 1 84 ? -33.073 -41.714 26.884 1.00 38.56 84 LEU A N 1
ATOM 660 C CA . LEU A 1 84 ? -32.351 -42.218 28.054 1.00 38.56 84 LEU A CA 1
ATOM 661 C C . LEU A 1 84 ? -31.190 -43.117 27.572 1.00 38.56 84 LEU A C 1
ATOM 663 O O . LEU A 1 84 ? -31.386 -43.980 26.727 1.00 38.56 84 LEU A O 1
ATOM 667 N N . LEU A 1 85 ? -30.052 -42.967 28.258 1.00 37.03 85 LEU A N 1
ATOM 668 C CA . LEU A 1 85 ? -29.211 -44.044 28.797 1.00 37.03 85 LEU A CA 1
ATOM 669 C C . LEU A 1 85 ? -28.106 -44.732 27.969 1.00 37.03 85 LEU A C 1
ATOM 671 O O . LEU A 1 85 ? -28.278 -45.179 26.845 1.00 37.03 85 LEU A O 1
ATOM 675 N N . TYR A 1 86 ? -27.041 -44.998 28.743 1.00 29.78 86 TYR A N 1
ATOM 676 C CA . TYR A 1 86 ? -26.249 -46.234 28.773 1.00 29.78 86 TYR A CA 1
ATOM 677 C C . TYR A 1 86 ? -25.005 -46.334 27.873 1.00 29.78 86 TYR A C 1
ATOM 679 O O . TYR A 1 86 ? -25.004 -47.008 26.854 1.00 29.78 86 TYR A O 1
ATOM 687 N N . HIS A 1 87 ? -23.877 -45.782 28.335 1.00 39.09 87 HIS A N 1
ATOM 688 C CA . HIS A 1 87 ? -22.875 -46.543 29.113 1.00 39.09 87 HIS A CA 1
ATOM 689 C C . HIS A 1 87 ? -21.541 -45.786 29.201 1.00 39.09 87 HIS A C 1
ATOM 691 O O . HIS A 1 87 ? -20.887 -45.502 28.203 1.00 39.09 87 HIS A O 1
ATOM 697 N N . SER A 1 88 ? -21.123 -45.529 30.439 1.00 33.69 88 SER A N 1
ATOM 698 C CA . SER A 1 88 ? -19.736 -45.271 30.818 1.00 33.69 88 SER A CA 1
ATOM 699 C C . SER A 1 88 ? -19.133 -46.599 31.283 1.00 33.69 88 SER A C 1
ATOM 701 O O . SER A 1 88 ? -19.807 -47.334 32.010 1.00 33.69 88 SER A O 1
ATOM 703 N N . PRO A 1 89 ? -17.880 -46.897 30.922 1.00 45.81 89 PRO A N 1
ATOM 704 C CA . PRO A 1 89 ? -16.975 -47.391 31.943 1.00 45.81 89 PRO A CA 1
ATOM 705 C C . PRO A 1 89 ? -15.686 -46.574 31.921 1.00 45.81 89 PRO A C 1
ATOM 707 O O . PRO A 1 89 ? -14.948 -46.520 30.937 1.00 45.81 89 PRO A O 1
ATOM 710 N N . ALA A 1 90 ? -15.416 -45.936 33.051 1.00 42.69 90 ALA A N 1
ATOM 711 C CA . ALA A 1 90 ? -14.096 -45.440 33.358 1.00 42.69 90 ALA A CA 1
ATOM 712 C C . ALA A 1 90 ? -13.188 -46.611 33.775 1.00 42.69 90 ALA A C 1
ATOM 714 O O . ALA A 1 90 ? -13.632 -47.529 34.460 1.00 42.69 90 ALA A O 1
ATOM 715 N N . GLN A 1 91 ? -11.900 -46.437 33.466 1.00 46.97 91 GLN A N 1
ATOM 716 C CA . GLN A 1 91 ? -10.719 -47.051 34.090 1.00 46.97 91 GLN A CA 1
ATOM 717 C C . GLN A 1 91 ? -10.239 -48.398 33.527 1.00 46.97 91 GLN A C 1
ATOM 719 O O . GLN A 1 91 ? -10.633 -49.448 34.015 1.00 46.97 91 GLN A O 1
ATOM 724 N N . LEU A 1 92 ? -9.251 -48.345 32.617 1.00 41.72 92 LEU A N 1
ATOM 725 C CA . LEU A 1 92 ? -7.983 -49.067 32.815 1.00 41.72 92 LEU A CA 1
ATOM 726 C C . LEU A 1 92 ? -6.865 -48.553 31.879 1.00 41.72 92 LEU A C 1
ATOM 728 O O . LEU A 1 92 ? -6.682 -49.076 30.789 1.00 41.72 92 LEU A O 1
ATOM 732 N N . LEU A 1 93 ? -6.112 -47.532 32.303 1.00 46.53 93 LEU A N 1
ATOM 733 C CA . LEU A 1 93 ? -4.659 -47.411 32.076 1.00 46.53 93 LEU A CA 1
ATOM 734 C C . LEU A 1 93 ? -4.128 -46.246 32.931 1.00 46.53 93 LEU A C 1
ATOM 736 O O . LEU A 1 93 ? -4.617 -45.122 32.838 1.00 46.53 93 LEU A O 1
ATOM 740 N N . GLY A 1 94 ? -3.180 -46.546 33.819 1.00 43.09 94 GLY A N 1
ATOM 741 C CA . GLY A 1 94 ? -2.620 -45.608 34.792 1.00 43.09 94 GLY A CA 1
ATOM 742 C C . GLY A 1 94 ? -1.741 -44.491 34.196 1.00 43.09 94 GLY A C 1
ATOM 743 O O . GLY A 1 94 ? -1.475 -44.464 32.994 1.00 43.09 94 GLY A O 1
ATOM 744 N N . PRO A 1 95 ? -1.283 -43.554 35.048 1.00 52.31 95 PRO A N 1
ATOM 745 C CA . PRO A 1 95 ? -0.687 -42.288 34.639 1.00 52.31 95 PRO A CA 1
ATOM 746 C C . PRO A 1 95 ? 0.819 -42.415 34.372 1.00 52.31 95 PRO A C 1
ATOM 748 O O . PRO A 1 95 ? 1.624 -42.509 35.296 1.00 52.31 95 PRO A O 1
ATOM 751 N N . LEU A 1 96 ? 1.220 -42.336 33.104 1.00 46.69 96 LEU A N 1
ATOM 752 C CA . LEU A 1 96 ? 2.607 -42.061 32.724 1.00 46.69 96 LEU A CA 1
ATOM 753 C C . LEU A 1 96 ? 2.769 -40.553 32.493 1.00 46.69 96 LEU A C 1
ATOM 755 O O . LEU A 1 96 ? 2.433 -40.027 31.440 1.00 46.69 96 LEU A O 1
ATOM 759 N N . LEU A 1 97 ? 3.230 -39.875 33.546 1.00 52.41 97 LEU A N 1
ATOM 760 C CA . LEU A 1 97 ? 4.049 -38.655 33.547 1.00 52.41 97 LEU A CA 1
ATOM 761 C C . LEU A 1 97 ? 3.950 -37.751 32.299 1.00 52.41 97 LEU A C 1
ATOM 763 O O . LEU A 1 97 ? 4.899 -37.624 31.529 1.00 52.41 97 LEU A O 1
ATOM 767 N N . ALA A 1 98 ? 2.845 -37.019 32.160 1.00 49.16 98 ALA A N 1
ATOM 768 C CA . ALA A 1 98 ? 2.851 -35.768 31.407 1.00 49.16 98 ALA A CA 1
ATOM 769 C C . ALA A 1 98 ? 3.314 -34.652 32.352 1.00 49.16 98 ALA A C 1
ATOM 771 O O . ALA A 1 98 ? 2.510 -33.964 32.981 1.00 49.16 98 ALA A O 1
ATOM 772 N N . SER A 1 99 ? 4.629 -34.493 32.505 1.00 46.47 99 SER A N 1
ATOM 773 C CA . SER A 1 99 ? 5.180 -33.261 33.070 1.00 46.47 99 SER A CA 1
ATOM 774 C C . SER A 1 99 ? 4.644 -32.074 32.256 1.00 46.47 99 SER A C 1
ATOM 776 O O . SER A 1 99 ? 4.769 -32.106 31.026 1.00 46.47 99 SER A O 1
ATOM 778 N N . PRO A 1 100 ? 4.053 -31.034 32.876 1.00 59.56 100 PRO A N 1
ATOM 779 C CA . PRO A 1 100 ? 3.680 -29.836 32.139 1.00 59.56 100 PRO A CA 1
ATOM 780 C C . PRO A 1 100 ? 4.940 -29.273 31.464 1.00 59.56 100 PRO A C 1
ATOM 782 O O . PRO A 1 100 ?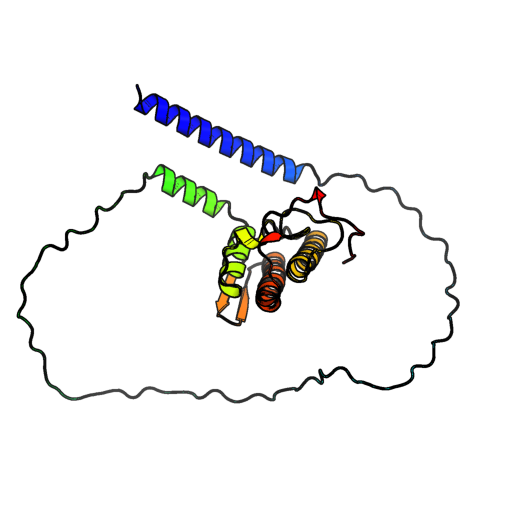 5.992 -29.233 32.112 1.00 59.56 100 PRO A O 1
ATOM 785 N N . PRO A 1 101 ? 4.877 -28.851 30.186 1.00 56.22 101 PRO A N 1
ATOM 786 C CA . PRO A 1 101 ? 6.023 -28.221 29.547 1.00 56.22 101 PRO A CA 1
ATOM 787 C C . PRO A 1 101 ? 6.468 -27.044 30.422 1.00 56.22 101 PRO A C 1
ATOM 789 O O . PRO A 1 101 ? 5.606 -26.336 30.965 1.00 56.22 101 PRO A O 1
ATOM 792 N N . PRO A 1 102 ? 7.784 -26.835 30.616 1.00 45.78 102 PRO A N 1
ATOM 793 C CA . PRO A 1 102 ? 8.269 -25.754 31.452 1.00 45.78 102 PRO A CA 1
ATOM 794 C C . PRO A 1 102 ? 7.636 -24.459 30.958 1.00 45.78 102 PRO A C 1
ATOM 796 O O . PRO A 1 102 ? 7.775 -24.078 29.795 1.00 45.78 102 PRO A O 1
ATOM 799 N N . ARG A 1 103 ? 6.888 -23.805 31.851 1.00 59.03 103 ARG A N 1
ATOM 800 C CA . ARG A 1 103 ? 6.307 -22.490 31.608 1.00 59.03 103 ARG A CA 1
ATOM 801 C C . ARG A 1 103 ? 7.479 -21.534 31.425 1.00 59.03 103 ARG A C 1
ATOM 803 O O . ARG A 1 103 ? 7.993 -20.998 32.406 1.00 59.03 103 ARG A O 1
ATOM 810 N N . MET A 1 104 ? 7.929 -21.364 30.183 1.00 51.59 104 MET A N 1
ATOM 811 C CA . MET A 1 104 ? 8.905 -20.348 29.825 1.00 51.59 104 MET A CA 1
ATOM 812 C C . MET A 1 104 ? 8.277 -19.008 30.187 1.00 51.59 104 MET A C 1
ATOM 814 O O . MET A 1 104 ? 7.402 -18.499 29.491 1.00 51.59 104 MET A O 1
ATOM 818 N N . LYS A 1 105 ? 8.669 -18.466 31.340 1.00 50.00 105 LYS A N 1
ATOM 819 C CA . LYS A 1 105 ? 8.367 -17.092 31.714 1.00 50.00 105 LYS A CA 1
ATOM 820 C C . LYS A 1 105 ? 9.181 -16.239 30.753 1.00 50.00 105 LYS A C 1
ATOM 822 O O . LYS A 1 105 ? 10.361 -15.996 30.988 1.00 50.00 105 LYS A O 1
ATOM 827 N N . SER A 1 106 ? 8.574 -15.857 29.632 1.00 52.00 106 SER A N 1
ATOM 828 C CA . SER A 1 106 ? 9.125 -14.817 28.771 1.00 52.00 106 SER A CA 1
ATOM 829 C C . SER A 1 106 ? 9.463 -13.624 29.669 1.00 52.00 106 SER A C 1
ATOM 831 O O . SER A 1 106 ? 8.587 -13.221 30.446 1.00 52.00 106 SER A O 1
ATOM 833 N N . PRO A 1 107 ? 10.694 -13.089 29.630 1.00 55.69 107 PRO A N 1
ATOM 834 C CA . PRO A 1 107 ? 11.074 -11.997 30.509 1.00 55.69 107 PRO A CA 1
ATOM 835 C C . PRO A 1 107 ? 10.053 -10.859 30.361 1.00 55.69 107 PRO A C 1
ATOM 837 O O . PRO A 1 107 ? 9.657 -10.547 29.232 1.00 55.69 107 PRO A O 1
ATOM 840 N N . PRO A 1 108 ? 9.591 -10.253 31.471 1.00 61.16 108 PRO A N 1
ATOM 841 C CA . PRO A 1 108 ? 8.525 -9.248 31.456 1.00 61.16 108 PRO A CA 1
ATOM 842 C C . PRO A 1 108 ? 8.871 -8.062 30.547 1.00 61.16 108 PRO A C 1
ATOM 844 O O . PRO A 1 108 ? 7.988 -7.412 30.009 1.00 61.16 108 PRO A O 1
ATOM 847 N N . LEU A 1 109 ? 10.165 -7.836 30.301 1.00 59.25 109 LEU A N 1
ATOM 848 C CA . LEU A 1 109 ? 10.666 -6.825 29.379 1.00 59.25 109 LEU A CA 1
ATOM 849 C C . LEU A 1 109 ? 10.323 -7.113 27.906 1.00 59.25 109 LEU A C 1
ATOM 851 O O . LEU A 1 109 ? 9.989 -6.193 27.172 1.00 59.25 109 LEU A O 1
ATOM 855 N N . LEU A 1 110 ? 10.386 -8.376 27.464 1.00 58.78 110 LEU A N 1
ATOM 856 C CA . LEU A 1 110 ? 10.139 -8.757 26.065 1.00 58.78 110 LEU A CA 1
ATOM 857 C C . LEU A 1 110 ? 8.639 -8.725 25.738 1.00 58.78 110 LEU A C 1
ATOM 859 O O . LEU A 1 110 ? 8.239 -8.332 24.644 1.00 58.78 110 LEU A O 1
ATOM 863 N N . THR A 1 111 ? 7.811 -9.102 26.715 1.00 60.84 111 THR A N 1
ATOM 864 C CA . THR A 1 111 ? 6.349 -8.990 26.633 1.00 60.84 111 THR A CA 1
ATOM 865 C C . THR A 1 111 ? 5.895 -7.537 26.717 1.00 60.84 111 THR A C 1
ATOM 867 O O . THR A 1 111 ? 5.046 -7.141 25.926 1.00 60.84 111 THR A O 1
ATOM 870 N N . LEU A 1 112 ? 6.510 -6.720 27.579 1.00 56.84 112 LEU A N 1
ATOM 871 C CA . LEU A 1 112 ? 6.269 -5.277 27.652 1.00 56.84 112 LEU A CA 1
ATOM 872 C C . LEU A 1 112 ? 6.699 -4.557 26.366 1.00 56.84 112 LEU A C 1
ATOM 874 O O . LEU A 1 112 ? 5.957 -3.718 25.870 1.00 56.84 112 LEU A O 1
ATOM 878 N N . LEU A 1 113 ? 7.840 -4.925 25.774 1.00 55.47 113 LEU A N 1
ATOM 879 C CA . LEU A 1 113 ? 8.298 -4.382 24.493 1.00 55.47 113 LEU A CA 1
ATOM 880 C C . LEU A 1 113 ? 7.349 -4.758 23.343 1.00 55.47 113 LEU A C 1
ATOM 882 O O . LEU A 1 113 ? 6.995 -3.895 22.547 1.00 55.47 113 LEU A O 1
ATOM 886 N N . CYS A 1 114 ? 6.860 -6.002 23.292 1.00 52.03 114 CYS A N 1
ATOM 887 C CA . CYS A 1 114 ? 5.823 -6.399 22.331 1.00 52.03 114 CYS A CA 1
ATOM 888 C C . CYS A 1 114 ? 4.497 -5.652 22.558 1.00 52.03 114 CYS A C 1
ATOM 890 O O . CYS A 1 114 ? 3.830 -5.297 21.589 1.00 52.03 114 CYS A O 1
ATOM 892 N N . LEU A 1 115 ? 4.122 -5.374 23.813 1.00 47.31 115 LEU A N 1
ATOM 893 C CA . LEU A 1 115 ? 2.918 -4.604 24.146 1.00 47.31 115 LEU A CA 1
ATOM 894 C C . LEU A 1 115 ? 3.042 -3.130 23.730 1.00 47.31 115 LEU A C 1
ATOM 896 O O . LEU A 1 115 ? 2.091 -2.559 23.202 1.00 47.31 115 LEU A O 1
ATOM 900 N N . LEU A 1 116 ? 4.214 -2.522 23.928 1.00 47.84 116 LEU A N 1
ATOM 901 C CA . LEU A 1 116 ? 4.508 -1.147 23.511 1.00 47.84 116 LEU A CA 1
ATOM 902 C C . LEU A 1 116 ? 4.520 -1.015 21.979 1.00 47.84 116 LEU A C 1
ATOM 904 O O . LEU A 1 116 ? 3.960 -0.061 21.444 1.00 47.84 116 LEU A O 1
ATOM 908 N N . VAL A 1 117 ? 5.060 -2.010 21.267 1.00 48.47 117 VAL A N 1
ATOM 909 C CA . VAL A 1 117 ? 4.987 -2.091 19.796 1.00 48.47 117 VAL A CA 1
ATOM 910 C C . VAL A 1 117 ? 3.540 -2.285 19.320 1.00 48.47 117 VAL A C 1
ATOM 912 O O . VAL A 1 117 ? 3.127 -1.658 18.347 1.00 48.47 117 VAL A O 1
ATOM 915 N N . ALA A 1 118 ? 2.731 -3.083 20.025 1.00 45.75 118 ALA A N 1
ATOM 916 C CA . ALA A 1 118 ? 1.316 -3.280 19.698 1.00 45.75 118 ALA A CA 1
ATOM 917 C C . ALA A 1 118 ? 0.466 -2.013 19.919 1.00 45.75 118 ALA A C 1
ATOM 919 O O . ALA A 1 118 ? -0.450 -1.736 19.143 1.00 45.75 118 ALA A O 1
ATOM 920 N N . LEU A 1 119 ? 0.786 -1.205 20.934 1.00 42.03 119 LEU A N 1
ATOM 921 C CA . LEU A 1 119 ? 0.116 0.074 21.194 1.00 42.03 119 LEU A CA 1
ATOM 922 C C . LEU A 1 119 ? 0.490 1.149 20.156 1.00 42.03 119 LEU A C 1
ATOM 924 O O . LEU A 1 119 ? -0.361 1.968 19.797 1.00 42.03 119 LEU A O 1
ATOM 928 N N . ALA A 1 120 ? 1.698 1.082 19.590 1.00 40.19 120 ALA A N 1
ATOM 929 C CA . ALA A 1 120 ? 2.153 1.929 18.483 1.00 40.19 120 ALA A CA 1
ATOM 930 C C . ALA A 1 120 ? 1.695 1.448 17.088 1.00 40.19 120 ALA A C 1
ATOM 932 O O . ALA A 1 120 ? 1.871 2.161 16.102 1.00 40.19 120 ALA A O 1
ATOM 933 N N . GLY A 1 121 ? 1.082 0.263 16.985 1.00 48.59 121 GLY A N 1
ATOM 934 C CA . GLY A 1 121 ? 0.611 -0.302 15.722 1.00 48.59 121 GLY A CA 1
ATOM 935 C C . GLY A 1 121 ? -0.565 0.487 15.153 1.00 48.59 121 GLY A C 1
ATOM 936 O O . GLY A 1 121 ? -1.700 0.311 15.603 1.00 48.59 121 GLY A O 1
ATOM 937 N N . GLY A 1 122 ? -0.286 1.388 14.209 1.00 54.34 122 GLY A N 1
ATOM 938 C CA . GLY A 1 122 ? -1.283 2.015 13.339 1.00 54.34 122 GLY A CA 1
ATOM 939 C C . GLY A 1 122 ? -1.926 1.003 12.387 1.00 54.34 122 GLY A C 1
ATOM 940 O O . GLY A 1 122 ? -1.757 -0.212 12.542 1.00 54.34 122 GLY A O 1
ATOM 941 N N . ASN A 1 123 ? -2.627 1.516 11.375 1.00 77.00 123 ASN A N 1
ATOM 942 C CA . ASN A 1 123 ? -3.298 0.731 10.342 1.00 77.00 123 ASN A CA 1
ATOM 943 C C . ASN A 1 123 ? -2.492 -0.491 9.850 1.00 77.00 123 ASN A C 1
ATOM 945 O O . ASN A 1 123 ? -3.013 -1.596 9.730 1.00 77.00 123 ASN A O 1
ATOM 949 N N . LEU A 1 124 ? -1.189 -0.313 9.618 1.00 81.81 124 LEU A N 1
ATOM 950 C CA . LEU A 1 124 ? -0.330 -1.301 8.964 1.00 81.81 124 LEU A CA 1
ATOM 951 C C . LEU A 1 124 ? -0.416 -2.718 9.569 1.00 81.81 124 LEU A C 1
ATOM 953 O O . LEU A 1 124 ? -0.374 -3.707 8.837 1.00 81.81 124 LEU A O 1
ATOM 957 N N . VAL A 1 125 ? -0.592 -2.833 10.892 1.00 87.69 125 VAL A N 1
ATOM 958 C CA . VAL A 1 125 ? -0.786 -4.134 11.559 1.00 87.69 125 VAL A CA 1
ATOM 959 C C . VAL A 1 125 ? -2.124 -4.764 11.159 1.00 87.69 125 VAL A C 1
ATOM 961 O O . VAL A 1 125 ? -2.191 -5.957 10.873 1.00 87.69 125 VAL A O 1
ATOM 964 N N . GLN A 1 126 ? -3.194 -3.974 11.113 1.00 93.44 126 GLN A N 1
ATOM 965 C CA . GLN A 1 126 ? -4.537 -4.431 10.753 1.00 93.44 126 GLN A CA 1
ATOM 966 C C . GLN A 1 126 ? -4.610 -4.833 9.285 1.00 93.44 126 GLN A C 1
ATOM 968 O O . GLN A 1 126 ? -5.130 -5.910 8.978 1.00 93.44 126 GLN A O 1
ATOM 973 N N . PHE A 1 127 ? -4.012 -4.030 8.403 1.00 95.19 127 PHE A N 1
ATOM 974 C CA . PHE A 1 127 ? -3.900 -4.372 6.994 1.00 95.19 127 PHE A CA 1
ATOM 975 C C . PHE A 1 127 ? -3.097 -5.663 6.801 1.00 95.19 127 PHE A C 1
ATOM 977 O O . PHE A 1 127 ? -3.544 -6.562 6.091 1.00 95.19 127 PHE A O 1
ATOM 984 N N . GLY A 1 128 ? -1.980 -5.828 7.517 1.00 93.94 128 GLY A N 1
ATOM 985 C CA . GLY A 1 128 ? -1.198 -7.064 7.492 1.00 93.94 128 GLY A CA 1
ATOM 986 C C . GLY A 1 128 ? -2.019 -8.302 7.871 1.00 93.94 128 GLY A C 1
ATOM 987 O O . GLY A 1 128 ? -2.043 -9.283 7.126 1.00 93.94 128 GLY A O 1
ATOM 988 N N . VAL A 1 129 ? -2.781 -8.241 8.969 1.00 94.12 129 VAL A N 1
ATOM 989 C CA . VAL A 1 129 ? -3.685 -9.338 9.365 1.00 94.12 129 VAL A CA 1
ATOM 990 C C . VAL A 1 129 ? -4.740 -9.600 8.285 1.00 94.12 129 VAL A C 1
ATOM 992 O O . VAL A 1 129 ? -5.081 -10.752 8.012 1.00 94.12 129 VAL A O 1
ATOM 995 N N . MET A 1 130 ? -5.265 -8.554 7.647 1.00 95.94 130 MET A N 1
ATOM 996 C CA . MET A 1 130 ? -6.244 -8.686 6.569 1.00 95.94 130 MET A CA 1
ATOM 997 C C . MET A 1 130 ? -5.655 -9.395 5.339 1.00 95.94 130 MET A C 1
ATOM 999 O O . MET A 1 130 ? -6.283 -10.318 4.814 1.00 95.94 130 MET A O 1
ATOM 1003 N N . ILE A 1 131 ? -4.439 -9.030 4.924 1.00 95.50 131 ILE A N 1
ATOM 1004 C CA . ILE A 1 131 ? -3.699 -9.680 3.832 1.00 95.50 131 ILE A CA 1
ATOM 1005 C C . ILE A 1 131 ? -3.487 -11.161 4.143 1.00 95.50 131 ILE A C 1
ATOM 1007 O O . ILE A 1 131 ? -3.789 -12.013 3.304 1.00 95.50 131 ILE A O 1
ATOM 1011 N N . GLU A 1 132 ? -3.024 -11.494 5.348 1.00 95.00 132 GLU A N 1
ATOM 1012 C CA . GLU A 1 132 ? -2.783 -12.883 5.754 1.00 95.00 132 GLU A CA 1
ATOM 1013 C C . GLU A 1 132 ? -4.063 -13.718 5.705 1.00 95.00 132 GLU A C 1
ATOM 1015 O O . GLU A 1 132 ? -4.071 -14.832 5.178 1.00 95.00 132 GLU A O 1
ATOM 1020 N N . ARG A 1 133 ? -5.180 -13.159 6.183 1.00 94.62 133 ARG A N 1
ATOM 1021 C CA . ARG A 1 133 ? -6.489 -13.824 6.155 1.00 94.62 133 ARG A CA 1
ATOM 1022 C C . ARG A 1 133 ? -7.014 -14.048 4.739 1.00 94.62 133 ARG A C 1
ATOM 1024 O O . ARG A 1 133 ? -7.647 -15.076 4.506 1.00 94.62 133 ARG A O 1
ATOM 1031 N N . MET A 1 134 ? -6.793 -13.107 3.820 1.00 95.44 134 MET A N 1
ATOM 1032 C CA . MET A 1 134 ? -7.300 -13.204 2.445 1.00 95.44 134 MET A CA 1
ATOM 1033 C C . MET A 1 134 ? -6.412 -14.046 1.535 1.00 95.44 134 MET A C 1
ATOM 1035 O O . MET A 1 134 ? -6.922 -14.723 0.647 1.00 95.44 134 MET A O 1
ATOM 1039 N N . THR A 1 135 ? -5.098 -14.010 1.742 1.00 95.06 135 THR A N 1
ATOM 1040 C CA . THR A 1 135 ? -4.127 -14.591 0.807 1.00 95.06 135 THR A CA 1
ATOM 1041 C C . THR A 1 135 ? -3.484 -15.876 1.319 1.00 95.06 135 THR A C 1
ATOM 1043 O O . THR A 1 135 ? -2.904 -16.625 0.533 1.00 95.06 135 THR A O 1
ATOM 1046 N N . GLY A 1 136 ? -3.542 -16.134 2.631 1.00 94.50 136 GLY A N 1
ATOM 1047 C CA . GLY A 1 136 ? -2.829 -17.238 3.276 1.00 94.50 136 GLY A CA 1
ATOM 1048 C C . GLY A 1 136 ? -1.303 -17.094 3.253 1.00 94.50 136 GLY A C 1
ATOM 1049 O O . GLY A 1 136 ? -0.602 -18.053 3.572 1.00 94.50 136 GLY A O 1
ATOM 1050 N N . LYS A 1 137 ? -0.770 -15.931 2.858 1.00 93.38 137 LYS A N 1
ATOM 1051 C CA . LYS A 1 137 ? 0.668 -15.635 2.857 1.00 93.38 137 LYS A CA 1
ATOM 1052 C C . LYS A 1 137 ? 0.990 -14.590 3.932 1.00 93.38 137 LYS A C 1
ATOM 1054 O O . LYS A 1 137 ? 0.163 -13.708 4.145 1.00 93.38 137 LYS A O 1
ATOM 1059 N N . PRO A 1 138 ? 2.189 -14.636 4.543 1.00 93.88 138 PRO A N 1
ATOM 1060 C CA . PRO A 1 138 ? 2.652 -13.611 5.479 1.00 93.88 138 PRO A CA 1
ATOM 1061 C C . PRO A 1 138 ? 2.574 -12.207 4.874 1.00 93.88 138 PRO A C 1
ATOM 1063 O O . PRO A 1 138 ? 3.008 -12.015 3.736 1.00 93.88 138 PRO A O 1
ATOM 1066 N N . ALA A 1 139 ? 2.111 -11.217 5.640 1.00 92.56 139 ALA A N 1
ATOM 1067 C CA . ALA A 1 139 ? 1.964 -9.838 5.156 1.00 92.56 139 ALA A CA 1
ATOM 1068 C C . ALA A 1 139 ? 3.280 -9.238 4.629 1.00 92.56 139 ALA A C 1
ATOM 1070 O O . ALA A 1 139 ? 3.293 -8.500 3.646 1.00 92.56 139 ALA A O 1
ATOM 1071 N N . LEU A 1 140 ? 4.411 -9.627 5.229 1.00 89.31 140 LEU A N 1
ATOM 1072 C CA . LEU A 1 140 ? 5.755 -9.210 4.812 1.00 89.31 140 LEU A CA 1
ATOM 1073 C C . LEU A 1 140 ? 6.096 -9.585 3.360 1.00 89.31 140 LEU A C 1
ATOM 1075 O O . LEU A 1 140 ? 6.990 -8.984 2.780 1.00 89.31 140 LEU A O 1
ATOM 1079 N N . GLN A 1 141 ? 5.403 -10.560 2.760 1.00 93.25 141 GLN A N 1
ATOM 1080 C CA . GLN A 1 141 ? 5.580 -10.913 1.346 1.00 93.25 141 GLN A CA 1
ATOM 1081 C C . GLN A 1 141 ? 4.920 -9.924 0.374 1.00 93.25 141 GLN A C 1
ATOM 1083 O O . GLN A 1 141 ? 5.167 -10.024 -0.828 1.00 93.25 141 GLN A O 1
ATOM 1088 N N . TYR A 1 142 ? 4.092 -9.009 0.883 1.00 94.88 142 TYR A N 1
ATOM 1089 C CA . TYR A 1 142 ? 3.460 -7.937 0.116 1.00 94.88 142 TYR A CA 1
ATOM 1090 C C . TYR A 1 142 ? 4.008 -6.561 0.489 1.00 94.88 142 TYR A C 1
ATOM 1092 O O . TYR A 1 142 ? 4.033 -5.695 -0.361 1.00 94.88 142 TYR A O 1
ATOM 1100 N N . ASN A 1 143 ? 4.483 -6.346 1.718 1.00 88.62 143 ASN A N 1
ATOM 1101 C CA . ASN A 1 143 ? 4.854 -5.011 2.217 1.00 88.62 143 ASN A CA 1
ATOM 1102 C C . ASN A 1 143 ? 6.136 -4.394 1.603 1.00 88.62 143 ASN A C 1
ATOM 1104 O O . ASN A 1 143 ? 6.556 -3.323 2.030 1.00 88.62 143 ASN A O 1
ATOM 1108 N N . ASP A 1 144 ? 6.776 -5.112 0.682 1.00 91.44 144 ASP A N 1
ATOM 1109 C CA . ASP A 1 144 ? 7.965 -4.705 -0.077 1.00 91.44 144 ASP A CA 1
ATOM 1110 C C . ASP A 1 144 ? 7.956 -5.460 -1.419 1.00 91.44 144 ASP A C 1
ATOM 1112 O O . ASP A 1 144 ? 8.853 -6.242 -1.724 1.00 91.44 144 ASP A O 1
ATOM 1116 N N . TYR A 1 145 ? 6.842 -5.392 -2.150 1.00 97.25 145 TYR A N 1
ATOM 1117 C CA . TYR A 1 145 ? 6.626 -6.153 -3.385 1.00 97.25 145 TYR A CA 1
ATOM 1118 C C . TYR A 1 145 ? 6.568 -5.228 -4.598 1.00 97.25 145 TYR A C 1
ATOM 1120 O O . TYR A 1 145 ? 5.803 -4.269 -4.618 1.00 97.25 145 TYR A O 1
ATOM 1128 N N . GLY A 1 146 ? 7.321 -5.562 -5.644 1.00 98.06 146 GLY A N 1
ATOM 1129 C CA . GLY A 1 146 ? 7.304 -4.807 -6.892 1.00 98.06 146 GLY A CA 1
ATOM 1130 C C . GLY A 1 146 ? 7.770 -3.364 -6.710 1.00 98.06 146 GLY A C 1
ATOM 1131 O O . GLY A 1 146 ? 8.787 -3.117 -6.069 1.00 98.06 146 GLY A O 1
ATOM 1132 N N . CYS A 1 147 ? 7.062 -2.429 -7.330 1.00 98.31 147 CYS A N 1
ATOM 1133 C CA . CYS A 1 147 ? 7.417 -1.015 -7.377 1.00 98.31 147 CYS A CA 1
ATOM 1134 C C . CYS A 1 147 ? 6.521 -0.119 -6.515 1.00 98.31 147 CYS A C 1
ATOM 1136 O O . CYS A 1 147 ? 6.871 1.047 -6.323 1.00 98.31 147 CYS A O 1
ATOM 1138 N N . TYR A 1 148 ? 5.392 -0.634 -6.016 1.00 98.19 148 TYR A N 1
ATOM 1139 C CA . TYR A 1 148 ? 4.400 0.128 -5.249 1.00 98.19 148 TYR A CA 1
ATOM 1140 C C . TYR A 1 148 ? 4.084 -0.458 -3.882 1.00 98.19 148 TYR A C 1
ATOM 1142 O O . TYR A 1 148 ? 3.721 0.280 -2.974 1.00 98.19 148 TYR A O 1
ATOM 1150 N N . CYS A 1 149 ? 4.166 -1.774 -3.690 1.00 96.81 149 CYS A N 1
ATOM 1151 C CA . CYS A 1 149 ? 3.753 -2.336 -2.412 1.00 96.81 149 CYS A CA 1
ATOM 1152 C C . CYS A 1 149 ? 4.785 -2.029 -1.319 1.00 96.81 149 CYS A C 1
ATOM 1154 O O . CYS A 1 149 ? 5.813 -2.698 -1.232 1.00 96.81 149 CYS A O 1
ATOM 1156 N N . GLY A 1 150 ? 4.496 -1.039 -0.472 1.00 90.69 150 GLY A N 1
ATOM 1157 C CA . GLY A 1 150 ? 5.380 -0.593 0.601 1.00 90.69 150 GLY A CA 1
ATOM 1158 C C . GLY A 1 150 ? 5.263 0.910 0.845 1.00 90.69 150 GLY A C 1
ATOM 1159 O O . GLY A 1 150 ? 4.183 1.488 0.768 1.00 90.69 150 GLY A O 1
ATOM 1160 N N . VAL A 1 151 ? 6.376 1.557 1.200 1.00 83.88 151 VAL A N 1
ATOM 1161 C CA . VAL A 1 151 ? 6.408 3.013 1.396 1.00 83.88 151 VAL A CA 1
ATOM 1162 C C . VAL A 1 151 ? 6.759 3.710 0.082 1.00 83.88 151 VAL A C 1
ATOM 1164 O O . VAL A 1 151 ? 7.891 3.611 -0.389 1.00 83.88 151 VAL A O 1
ATOM 1167 N N . GLY A 1 152 ? 5.814 4.495 -0.439 1.00 82.44 152 GLY A N 1
ATOM 1168 C CA . GLY A 1 152 ? 5.968 5.227 -1.698 1.00 82.44 152 GLY A CA 1
ATOM 1169 C C . GLY A 1 152 ? 5.625 4.352 -2.903 1.00 82.44 152 GLY A C 1
ATOM 1170 O O . GLY A 1 152 ? 5.028 3.303 -2.748 1.00 82.44 152 GLY A O 1
ATOM 1171 N N . GLY A 1 153 ? 6.011 4.785 -4.099 1.00 90.81 153 GLY A N 1
ATOM 1172 C CA . GLY A 1 153 ? 5.772 4.024 -5.320 1.00 90.81 153 GLY A CA 1
ATOM 1173 C C . GLY A 1 153 ? 6.030 4.878 -6.552 1.00 90.81 153 GLY A C 1
ATOM 1174 O O . GLY A 1 153 ? 5.755 6.080 -6.555 1.00 90.81 153 GLY A O 1
ATOM 1175 N N . SER A 1 154 ? 6.635 4.298 -7.584 1.00 93.88 154 SER A N 1
ATOM 1176 C CA . SER A 1 154 ? 6.932 5.017 -8.829 1.00 93.88 154 SER A CA 1
ATOM 1177 C C . SER A 1 154 ? 7.175 4.054 -9.984 1.00 93.88 154 SER A C 1
ATOM 1179 O O . SER A 1 154 ? 7.411 2.867 -9.765 1.00 93.88 154 SER A O 1
ATOM 1181 N N . HIS A 1 155 ? 7.170 4.589 -11.207 1.00 98.00 155 HIS A N 1
ATOM 1182 C CA . HIS A 1 155 ? 7.372 3.838 -12.447 1.00 98.00 155 HIS A CA 1
ATOM 1183 C C . HIS A 1 155 ? 6.257 2.819 -12.729 1.00 98.00 155 HIS A C 1
ATOM 1185 O O . HIS A 1 155 ? 5.175 2.901 -12.152 1.00 98.00 155 HIS A O 1
ATOM 1191 N N . TRP A 1 156 ? 6.459 1.911 -13.682 1.00 98.50 156 TRP A N 1
ATOM 1192 C CA . TRP A 1 156 ? 5.409 0.991 -14.110 1.00 98.50 156 TRP A CA 1
ATOM 1193 C C . TRP A 1 156 ? 5.293 -0.224 -13.167 1.00 98.50 156 TRP A C 1
ATOM 1195 O O . TRP A 1 156 ? 6.325 -0.828 -12.863 1.00 98.50 156 TRP A O 1
ATOM 1205 N N . PRO A 1 157 ? 4.079 -0.623 -12.730 1.00 98.56 157 PRO A N 1
ATOM 1206 C CA . PRO A 1 157 ? 3.893 -1.797 -11.878 1.00 98.56 157 PRO A CA 1
ATOM 1207 C C . PRO A 1 157 ? 4.357 -3.095 -12.551 1.00 98.56 157 PRO A C 1
ATOM 1209 O O . PRO A 1 157 ? 4.103 -3.322 -13.738 1.00 98.56 157 PRO A O 1
ATOM 1212 N N . VAL A 1 158 ? 5.025 -3.969 -11.795 1.00 98.38 158 VAL A N 1
ATOM 1213 C CA . VAL A 1 158 ? 5.698 -5.161 -12.351 1.00 98.38 158 VAL A CA 1
ATOM 1214 C C . VAL A 1 158 ? 4.751 -6.311 -12.689 1.00 98.38 158 VAL A C 1
ATOM 1216 O O . VAL A 1 158 ? 5.083 -7.144 -13.534 1.00 98.38 158 VAL A O 1
ATOM 1219 N N . ASP A 1 159 ? 3.592 -6.377 -12.032 1.00 98.56 159 ASP A N 1
ATOM 1220 C CA . ASP A 1 159 ? 2.524 -7.340 -12.294 1.00 98.56 159 ASP A CA 1
ATOM 1221 C C . ASP A 1 159 ? 1.183 -6.885 -11.681 1.00 98.56 159 ASP A C 1
ATOM 1223 O O . ASP A 1 159 ? 1.065 -5.792 -11.127 1.00 98.56 159 ASP A O 1
ATOM 1227 N N . GLN A 1 160 ? 0.156 -7.737 -11.762 1.00 98.62 160 GLN A N 1
ATOM 1228 C CA . GLN A 1 160 ? -1.178 -7.430 -11.235 1.00 98.62 160 GLN A CA 1
ATOM 1229 C C . GLN A 1 160 ? -1.240 -7.302 -9.707 1.00 98.62 160 GLN A C 1
ATOM 1231 O O . GLN A 1 160 ? -2.121 -6.613 -9.201 1.00 98.62 160 GLN A O 1
ATOM 1236 N N . THR A 1 161 ? -0.326 -7.937 -8.967 1.00 98.69 161 THR A N 1
ATOM 1237 C CA . THR A 1 161 ? -0.235 -7.748 -7.510 1.00 98.69 161 THR A CA 1
ATOM 1238 C C . THR A 1 161 ? 0.265 -6.340 -7.209 1.00 98.69 161 THR A C 1
ATOM 1240 O O . THR A 1 161 ? -0.293 -5.663 -6.353 1.00 98.69 161 THR A O 1
ATOM 1243 N N . ASP A 1 162 ? 1.263 -5.871 -7.955 1.00 98.69 162 ASP A N 1
ATOM 1244 C CA . ASP A 1 162 ? 1.808 -4.519 -7.821 1.00 98.69 162 ASP A CA 1
ATOM 1245 C C . ASP A 1 162 ? 0.788 -3.440 -8.235 1.00 98.69 162 ASP A C 1
ATOM 1247 O O . ASP A 1 162 ? 0.669 -2.396 -7.594 1.00 98.69 162 ASP A O 1
ATOM 1251 N N . TRP A 1 163 ? -0.065 -3.728 -9.227 1.00 98.75 163 TRP A N 1
ATOM 1252 C CA . TRP A 1 163 ? -1.216 -2.874 -9.559 1.00 98.75 163 TRP A CA 1
ATOM 1253 C C . TRP A 1 163 ? -2.227 -2.730 -8.415 1.00 98.75 163 TRP A C 1
ATOM 1255 O O . TRP A 1 163 ? -2.825 -1.663 -8.264 1.00 98.75 163 TRP A O 1
ATOM 1265 N N . CYS A 1 164 ? -2.416 -3.758 -7.580 1.00 98.69 164 CYS A N 1
ATOM 1266 C CA . CYS A 1 164 ? -3.250 -3.629 -6.384 1.00 98.69 164 CYS A CA 1
ATOM 1267 C C . CYS A 1 164 ? -2.682 -2.571 -5.422 1.00 98.69 164 CYS A C 1
ATOM 1269 O O . CYS A 1 164 ? -3.452 -1.847 -4.792 1.00 98.69 164 CYS A O 1
ATOM 1271 N N . CYS A 1 165 ? -1.354 -2.471 -5.326 1.00 98.50 165 CYS A N 1
ATOM 1272 C CA . CYS A 1 165 ? -0.664 -1.509 -4.470 1.00 98.50 165 CYS A CA 1
ATOM 1273 C C . CYS A 1 165 ? -0.688 -0.099 -5.050 1.00 98.50 165 CYS A C 1
ATOM 1275 O O . CYS A 1 165 ? -1.024 0.833 -4.330 1.00 98.50 165 CYS A O 1
ATOM 1277 N N . HIS A 1 166 ? -0.483 0.060 -6.360 1.00 98.69 166 HIS A N 1
ATOM 1278 C CA . HIS A 1 166 ? -0.704 1.348 -7.033 1.00 98.69 166 HIS A CA 1
ATOM 1279 C C . HIS A 1 166 ? -2.121 1.886 -6.764 1.00 98.69 166 HIS A C 1
ATOM 1281 O O . HIS A 1 166 ? -2.303 3.026 -6.333 1.00 98.69 166 HIS A O 1
ATOM 1287 N N . ALA A 1 167 ? -3.144 1.039 -6.920 1.00 98.69 167 ALA A N 1
ATOM 1288 C CA . ALA A 1 167 ? -4.525 1.421 -6.636 1.00 98.69 167 ALA A CA 1
ATOM 1289 C C . ALA A 1 167 ? -4.772 1.727 -5.144 1.00 98.69 167 ALA A C 1
ATOM 1291 O O . ALA A 1 167 ? -5.612 2.574 -4.814 1.00 98.69 167 ALA A O 1
ATOM 1292 N N . HIS A 1 168 ? -4.063 1.041 -4.245 1.00 98.25 168 HIS A N 1
ATOM 1293 C CA . HIS A 1 168 ? -4.105 1.263 -2.799 1.00 98.25 168 HIS A CA 1
ATOM 1294 C C . HIS A 1 168 ? -3.493 2.613 -2.415 1.00 98.25 168 HIS A C 1
ATOM 1296 O O . HIS A 1 168 ? -4.163 3.393 -1.734 1.00 98.25 168 HIS A O 1
ATOM 1302 N N . ASP A 1 169 ? -2.329 2.955 -2.964 1.00 97.94 169 ASP A N 1
ATOM 1303 C CA . ASP A 1 169 ? -1.694 4.266 -2.813 1.00 97.94 169 ASP A CA 1
ATOM 1304 C C . ASP A 1 169 ? -2.594 5.387 -3.332 1.00 97.94 169 ASP A C 1
ATOM 1306 O O . ASP A 1 169 ? -2.813 6.389 -2.650 1.00 97.94 169 ASP A O 1
ATOM 1310 N N . CYS A 1 170 ? -3.217 5.199 -4.499 1.00 98.38 170 CYS A N 1
ATOM 1311 C CA . CYS A 1 170 ? -4.216 6.131 -5.016 1.00 98.38 170 CYS A CA 1
ATOM 1312 C C . CYS A 1 170 ? -5.419 6.282 -4.073 1.00 98.38 170 CYS A C 1
ATOM 1314 O O . CYS A 1 170 ? -6.007 7.361 -3.965 1.00 98.38 170 CYS A O 1
ATOM 1316 N N . CYS A 1 171 ? -5.820 5.207 -3.393 1.00 98.50 171 CYS A N 1
ATOM 1317 C CA . CYS A 1 171 ? -6.887 5.247 -2.402 1.00 98.50 171 CYS A CA 1
ATOM 1318 C C . CYS A 1 171 ? -6.470 6.074 -1.185 1.00 98.50 171 CYS A C 1
ATOM 1320 O O . CYS A 1 171 ? -7.197 6.992 -0.809 1.00 98.50 171 CYS A O 1
ATOM 1322 N N . TYR A 1 172 ? -5.283 5.820 -0.635 1.00 97.38 172 TYR A N 1
ATOM 1323 C CA . TYR A 1 172 ? -4.748 6.576 0.495 1.00 97.38 172 TYR A CA 1
ATOM 1324 C C . TYR A 1 172 ? -4.537 8.044 0.151 1.00 97.38 172 TYR A C 1
ATOM 1326 O O . TYR A 1 172 ? -4.999 8.896 0.901 1.00 97.38 172 TYR A O 1
ATOM 1334 N N . GLY A 1 173 ? -3.974 8.360 -1.015 1.00 97.00 173 GLY A N 1
ATOM 1335 C CA . GLY A 1 173 ? -3.788 9.741 -1.456 1.00 97.00 173 GLY A CA 1
ATOM 1336 C C . GLY A 1 173 ? -5.107 10.513 -1.586 1.00 97.00 173 GLY A C 1
ATOM 1337 O O . GLY A 1 173 ? -5.153 11.718 -1.339 1.00 97.00 173 GLY A O 1
ATOM 1338 N N . ARG A 1 174 ? -6.220 9.843 -1.924 1.00 98.50 174 ARG A N 1
ATOM 1339 C CA . ARG A 1 174 ? -7.555 10.466 -1.864 1.00 98.50 174 ARG A CA 1
ATOM 1340 C C . ARG A 1 174 ? -8.008 10.726 -0.429 1.00 98.50 174 ARG A C 1
ATOM 1342 O O . ARG A 1 174 ? -8.601 11.770 -0.188 1.00 98.50 174 ARG A O 1
ATOM 1349 N N . LEU A 1 175 ? -7.744 9.812 0.504 1.00 98.00 175 LEU A N 1
ATOM 1350 C CA . LEU A 1 175 ? -8.090 10.002 1.916 1.00 98.00 175 LEU A CA 1
ATOM 1351 C C . LEU A 1 175 ? -7.247 11.101 2.570 1.00 98.00 175 LEU A C 1
ATOM 1353 O O . LEU A 1 175 ? -7.795 11.925 3.295 1.00 98.00 175 LEU A O 1
ATOM 1357 N N . GLU A 1 176 ? -5.957 11.174 2.250 1.00 97.44 176 GLU A N 1
ATOM 1358 C CA . GLU A 1 176 ? -5.058 12.248 2.689 1.00 97.44 176 GLU A CA 1
ATOM 1359 C C . GLU A 1 176 ? -5.573 13.620 2.219 1.00 97.44 176 GLU A C 1
ATOM 1361 O O . GLU A 1 176 ? -5.656 14.558 3.008 1.00 97.44 176 GLU A O 1
ATOM 1366 N N . LYS A 1 177 ? -6.055 13.731 0.970 1.00 98.12 177 LYS A N 1
ATOM 1367 C CA . LYS A 1 177 ? -6.707 14.957 0.457 1.00 98.12 177 LYS A CA 1
ATOM 1368 C C . LYS A 1 177 ? -8.009 15.323 1.176 1.00 98.12 177 LYS A C 1
ATOM 1370 O O . LYS A 1 177 ? -8.416 16.480 1.127 1.00 98.12 177 LYS A O 1
ATOM 1375 N N . LEU A 1 178 ? -8.667 14.359 1.818 1.00 97.44 178 LEU A N 1
ATOM 1376 C CA . LEU A 1 178 ? -9.853 14.580 2.652 1.00 97.44 178 LEU A CA 1
ATOM 1377 C C . LEU A 1 178 ? -9.495 14.891 4.117 1.00 97.44 178 LEU A C 1
ATOM 1379 O O . LEU A 1 178 ? -10.398 15.033 4.938 1.00 97.44 178 LEU A O 1
ATOM 1383 N N . GLY A 1 179 ? -8.205 15.002 4.447 1.00 97.56 179 GLY A N 1
ATOM 1384 C CA . GLY A 1 179 ? -7.723 15.287 5.799 1.00 97.56 179 GLY A CA 1
ATOM 1385 C C . GLY A 1 179 ? -7.634 14.060 6.710 1.00 97.56 179 GLY A C 1
ATOM 1386 O O . GLY A 1 179 ? -7.514 14.218 7.920 1.00 97.56 179 GLY A O 1
ATOM 1387 N N . CYS A 1 180 ? -7.711 12.848 6.157 1.00 97.00 180 CYS A N 1
ATOM 1388 C CA . CYS A 1 180 ? -7.475 11.619 6.910 1.00 97.00 180 CYS A CA 1
ATOM 1389 C C . CYS A 1 180 ? -5.982 11.271 6.955 1.00 97.00 180 CYS A C 1
ATOM 1391 O O . CYS A 1 180 ? -5.234 11.599 6.037 1.00 97.00 180 CYS A O 1
ATOM 1393 N N . GLU A 1 181 ? -5.567 10.494 7.956 1.00 95.50 181 GLU A N 1
ATOM 1394 C CA . GLU A 1 181 ? -4.195 9.979 8.069 1.00 95.50 181 GLU A CA 1
ATOM 1395 C C . GLU A 1 181 ? -4.175 8.445 7.915 1.00 95.50 181 GLU A C 1
ATOM 1397 O O . GLU A 1 181 ? -3.916 7.726 8.881 1.00 95.50 181 GLU A O 1
ATOM 1402 N N . PRO A 1 182 ? -4.455 7.884 6.719 1.00 94.12 182 PRO A N 1
ATOM 1403 C CA . PRO A 1 182 ? -4.769 6.458 6.541 1.00 94.12 182 PRO A CA 1
ATOM 1404 C C . PRO A 1 182 ? -3.655 5.494 6.980 1.00 94.12 182 PRO A C 1
ATOM 1406 O O . PRO A 1 182 ? -3.924 4.341 7.307 1.00 94.12 182 PRO A O 1
ATOM 1409 N N . LYS A 1 183 ? -2.399 5.950 7.040 1.00 89.81 183 LYS A N 1
ATOM 1410 C CA . LYS A 1 183 ? -1.266 5.165 7.567 1.00 89.81 183 LYS A CA 1
ATOM 1411 C C . LYS A 1 183 ? -1.297 5.025 9.098 1.00 89.81 183 LYS A C 1
ATOM 1413 O O . LYS A 1 183 ? -0.725 4.078 9.639 1.00 89.81 183 LYS A O 1
ATOM 1418 N N . LEU A 1 184 ? -1.961 5.952 9.787 1.00 90.06 184 LEU A N 1
ATOM 1419 C CA . LEU A 1 184 ? -2.070 6.030 11.246 1.00 90.06 184 LEU A CA 1
ATOM 1420 C C . LEU A 1 184 ? -3.451 5.603 11.761 1.00 90.06 184 LEU A C 1
ATOM 1422 O O . LEU A 1 184 ? -3.549 5.138 12.897 1.00 90.06 184 LEU A O 1
ATOM 1426 N N . GLU A 1 185 ? -4.493 5.716 10.933 1.00 92.94 185 GLU A N 1
ATOM 1427 C CA . GLU A 1 185 ? -5.863 5.351 11.299 1.00 92.94 185 GLU A CA 1
ATOM 1428 C C . GLU A 1 185 ? -5.961 3.914 11.822 1.00 92.94 185 GLU A C 1
ATOM 1430 O O . GLU A 1 185 ? -5.490 2.966 11.201 1.00 92.94 185 GLU A O 1
ATOM 1435 N N . LYS A 1 186 ? -6.629 3.729 12.962 1.00 94.62 186 LYS A N 1
ATOM 1436 C CA . LYS A 1 186 ? -6.950 2.395 13.488 1.00 94.62 186 LYS A CA 1
ATOM 1437 C C . LYS A 1 186 ? -8.435 2.130 13.299 1.00 94.62 186 LYS A C 1
ATOM 1439 O O . LYS A 1 186 ? -9.264 2.865 13.830 1.00 94.62 186 LYS A O 1
ATOM 1444 N N . TYR A 1 187 ? -8.785 1.079 12.575 1.00 94.62 187 TYR A N 1
ATOM 1445 C CA . TYR A 1 187 ? -10.165 0.682 12.304 1.00 94.62 187 TYR A CA 1
ATOM 1446 C C . TYR A 1 187 ? -10.517 -0.653 12.963 1.00 94.62 187 TYR A C 1
ATOM 1448 O O . TYR A 1 187 ? -9.761 -1.209 13.751 1.00 94.62 187 TYR A O 1
ATOM 1456 N N . LEU A 1 188 ? -11.707 -1.176 12.700 1.00 94.12 188 LEU A N 1
ATOM 1457 C CA . LEU A 1 188 ? -12.116 -2.522 13.080 1.00 94.12 188 LEU A CA 1
ATOM 1458 C C . LEU A 1 188 ? -12.516 -3.274 11.817 1.00 94.12 188 LEU A C 1
ATOM 1460 O O . LEU A 1 188 ? -13.096 -2.707 10.893 1.00 94.12 188 LEU A O 1
ATOM 1464 N N . PHE A 1 189 ? -12.233 -4.569 11.770 1.00 95.50 189 PHE A N 1
ATOM 1465 C CA . PHE A 1 189 ? -12.714 -5.402 10.680 1.00 95.50 189 PHE A CA 1
ATOM 1466 C C . PHE A 1 189 ? -13.014 -6.815 11.157 1.00 95.50 189 PHE A C 1
ATOM 1468 O O . PHE A 1 189 ? -12.450 -7.299 12.138 1.00 95.50 189 PHE A O 1
ATOM 1475 N N . SER A 1 190 ? -13.894 -7.492 10.427 1.00 93.69 190 SER A N 1
ATOM 1476 C CA . SER A 1 190 ? -14.045 -8.941 10.514 1.00 93.69 190 SER A CA 1
ATOM 1477 C C . SER A 1 190 ? -13.782 -9.555 9.148 1.00 93.69 190 SER A C 1
ATOM 1479 O O . SER A 1 190 ? -14.191 -9.018 8.118 1.00 93.69 190 SER A O 1
ATOM 1481 N N . ALA A 1 191 ? -13.073 -10.679 9.138 1.00 89.25 191 ALA A N 1
ATOM 1482 C CA . ALA A 1 191 ? -12.680 -11.372 7.923 1.00 89.25 191 ALA A CA 1
ATOM 1483 C C . ALA A 1 191 ? -13.109 -12.840 7.984 1.00 89.25 191 ALA A C 1
ATOM 1485 O O . ALA A 1 191 ? -12.799 -13.565 8.926 1.00 89.25 191 ALA A O 1
ATOM 1486 N N . SER A 1 192 ? -13.791 -13.275 6.932 1.00 85.19 192 SER A N 1
ATOM 1487 C CA . SER A 1 192 ? -14.055 -14.676 6.598 1.00 85.19 192 SER A CA 1
ATOM 1488 C C . SER A 1 192 ? -13.358 -15.004 5.274 1.00 85.19 192 SER A C 1
ATOM 1490 O O . SER A 1 192 ? -12.939 -14.092 4.566 1.00 85.19 192 SER A O 1
ATOM 1492 N N . ARG A 1 193 ? -13.275 -16.284 4.882 1.00 73.44 193 ARG A N 1
ATOM 1493 C CA . ARG A 1 193 ? -12.565 -16.712 3.653 1.00 73.44 193 ARG A CA 1
ATOM 1494 C C . ARG A 1 193 ? -12.925 -15.927 2.380 1.00 73.44 193 ARG A C 1
ATOM 1496 O O . ARG A 1 193 ? -12.111 -15.872 1.467 1.00 73.44 193 ARG A O 1
ATOM 1503 N N . ARG A 1 194 ? -14.135 -15.361 2.281 1.00 79.50 194 ARG A N 1
ATOM 1504 C CA . ARG A 1 194 ? -14.586 -14.624 1.083 1.00 79.50 194 ARG A CA 1
ATOM 1505 C C . ARG A 1 194 ? -15.038 -13.190 1.335 1.00 79.50 194 ARG A C 1
ATOM 1507 O O . ARG A 1 194 ? -15.185 -12.447 0.370 1.00 79.50 194 ARG A O 1
ATOM 1514 N N . ARG A 1 195 ? -15.260 -12.794 2.591 1.00 88.50 195 ARG A N 1
ATOM 1515 C CA . ARG A 1 195 ? -15.876 -11.507 2.936 1.00 88.50 195 ARG A CA 1
ATOM 1516 C C . ARG A 1 195 ? -15.085 -10.795 4.018 1.00 88.50 195 ARG A C 1
ATOM 1518 O O . ARG A 1 195 ? -14.785 -11.401 5.045 1.00 88.50 195 ARG A O 1
ATOM 1525 N N . ILE A 1 196 ? -14.849 -9.506 3.802 1.00 96.00 196 ILE A N 1
ATOM 1526 C CA . ILE A 1 196 ? -14.352 -8.568 4.808 1.00 96.00 196 ILE A CA 1
ATOM 1527 C C . ILE A 1 196 ? -15.463 -7.562 5.096 1.00 96.00 196 ILE A C 1
ATOM 1529 O O . ILE A 1 196 ? -16.064 -7.020 4.165 1.00 96.00 196 ILE A O 1
ATOM 1533 N N . LEU A 1 197 ? -15.729 -7.324 6.375 1.00 96.19 197 LEU A N 1
ATOM 1534 C CA . LEU A 1 197 ? -16.592 -6.247 6.842 1.00 96.19 197 LEU A CA 1
ATOM 1535 C C . LEU A 1 197 ? -15.746 -5.213 7.569 1.00 96.19 197 LEU A C 1
ATOM 1537 O O . LEU A 1 197 ? -15.001 -5.577 8.480 1.00 96.19 197 LEU A O 1
ATOM 1541 N N . CYS A 1 198 ? -15.904 -3.955 7.178 1.00 96.94 198 CYS A N 1
ATOM 1542 C CA . CYS A 1 198 ? -15.231 -2.818 7.780 1.00 96.94 198 CYS A CA 1
ATOM 1543 C C . CYS A 1 198 ? -16.124 -2.123 8.803 1.00 96.94 198 CYS A C 1
ATOM 1545 O O . CYS A 1 198 ? -17.334 -2.006 8.615 1.00 96.94 198 CYS A O 1
ATOM 1547 N N . ALA A 1 199 ? -15.510 -1.654 9.881 1.00 94.12 199 ALA A N 1
ATOM 1548 C CA . ALA A 1 199 ? -16.134 -0.851 10.916 1.00 94.12 199 ALA A CA 1
ATOM 1549 C C . ALA A 1 199 ? -15.132 0.185 11.444 1.00 94.12 199 ALA A C 1
ATOM 1551 O O . ALA A 1 199 ? -13.919 0.004 11.394 1.00 94.12 199 ALA A O 1
ATOM 1552 N N . GLY A 1 200 ? -15.636 1.293 11.967 1.00 94.62 200 GLY A N 1
ATOM 1553 C CA . GLY A 1 200 ? -14.814 2.378 12.494 1.00 94.62 200 GLY A CA 1
ATOM 1554 C C . GLY A 1 200 ? -15.698 3.439 13.129 1.00 94.62 200 GLY A C 1
ATOM 1555 O O . GLY A 1 200 ? -16.870 3.557 12.770 1.00 94.62 200 GLY A O 1
ATOM 1556 N N . ARG A 1 201 ? -15.151 4.187 14.089 1.00 96.31 201 ARG A N 1
ATOM 1557 C CA . ARG A 1 201 ? -15.863 5.287 14.756 1.00 96.31 201 ARG A CA 1
ATOM 1558 C C . ARG A 1 201 ? -15.942 6.524 13.870 1.00 96.31 201 ARG A C 1
ATOM 1560 O O . ARG A 1 201 ? -16.923 7.251 13.941 1.00 96.31 201 ARG A O 1
ATOM 1567 N N . THR A 1 202 ? -14.914 6.755 13.058 1.00 97.25 202 THR A N 1
ATOM 1568 C CA . THR A 1 202 ? -14.829 7.906 12.155 1.00 97.25 202 THR A CA 1
ATOM 1569 C C . THR A 1 202 ? -14.949 7.473 10.698 1.00 97.25 202 THR A C 1
ATOM 1571 O O . THR A 1 202 ? -14.689 6.318 10.342 1.00 97.25 202 THR A O 1
ATOM 1574 N N . THR A 1 203 ? -15.293 8.426 9.833 1.00 97.81 203 THR A N 1
ATOM 1575 C CA . THR A 1 203 ? -15.282 8.223 8.380 1.00 97.81 203 THR A CA 1
ATOM 1576 C C . THR A 1 203 ? -13.885 7.851 7.883 1.00 97.81 203 THR A C 1
ATOM 1578 O O . THR A 1 203 ? -13.766 6.945 7.064 1.00 97.81 203 THR A O 1
ATOM 1581 N N . CYS A 1 204 ? -12.826 8.474 8.414 1.00 97.81 204 CYS A N 1
ATOM 1582 C CA . CYS A 1 204 ? -11.448 8.156 8.035 1.00 97.81 204 CYS A CA 1
ATOM 1583 C C . CYS A 1 204 ? -11.082 6.703 8.348 1.00 97.81 204 CYS A C 1
ATOM 1585 O O . CYS A 1 204 ? -10.553 6.013 7.479 1.00 97.81 204 CYS A O 1
ATOM 1587 N N . GLN A 1 205 ? -11.453 6.189 9.523 1.00 97.06 205 GLN A N 1
ATOM 1588 C CA . GLN A 1 205 ? -11.233 4.784 9.880 1.00 97.06 205 GLN A CA 1
ATOM 1589 C C . GLN A 1 205 ? -11.969 3.833 8.932 1.00 97.06 205 GLN A C 1
ATOM 1591 O O . GLN A 1 205 ? -11.381 2.881 8.420 1.00 97.06 205 GLN A O 1
ATOM 1596 N N . GLN A 1 206 ? -13.251 4.096 8.661 1.00 97.44 206 GLN A N 1
ATOM 1597 C CA . GLN A 1 206 ? -14.048 3.246 7.773 1.00 97.44 206 GLN A CA 1
ATOM 1598 C C . GLN A 1 206 ? -13.516 3.253 6.337 1.00 97.44 206 GLN A C 1
ATOM 1600 O O . GLN A 1 206 ? -13.363 2.194 5.734 1.00 97.44 206 GLN A O 1
ATOM 1605 N N . GLN A 1 207 ? -13.201 4.431 5.796 1.00 98.12 207 GLN A N 1
ATOM 1606 C CA . GLN A 1 207 ? -12.691 4.559 4.432 1.00 98.12 207 GLN A CA 1
ATOM 1607 C C . GLN A 1 207 ? -11.294 3.957 4.284 1.00 98.12 207 GLN A C 1
ATOM 1609 O O . GLN A 1 207 ? -11.017 3.306 3.277 1.00 98.12 207 GLN A O 1
ATOM 1614 N N . THR A 1 208 ? -10.446 4.102 5.303 1.00 98.12 208 THR A N 1
ATOM 1615 C CA . THR A 1 208 ? -9.133 3.454 5.344 1.00 98.12 208 THR A CA 1
ATOM 1616 C C . THR A 1 208 ? -9.285 1.931 5.306 1.00 98.12 208 THR A C 1
ATOM 1618 O O . THR A 1 208 ? -8.675 1.278 4.4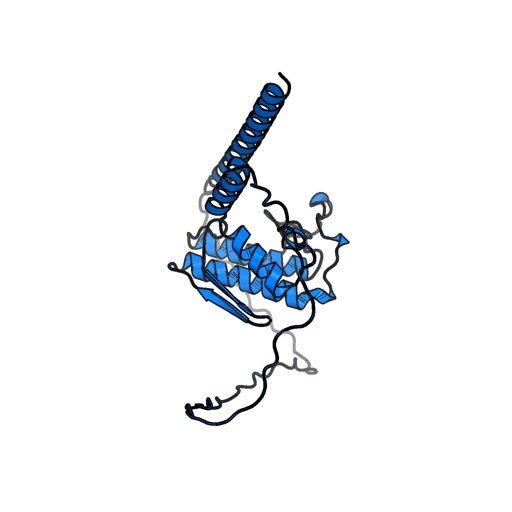60 1.00 98.12 208 THR A O 1
ATOM 1621 N N . CYS A 1 209 ? -10.186 1.364 6.117 1.00 98.00 209 CYS A N 1
ATOM 1622 C CA . CYS A 1 209 ? -10.493 -0.066 6.059 1.00 98.00 209 CYS A CA 1
ATOM 1623 C C . CYS A 1 209 ? -10.991 -0.501 4.674 1.00 98.00 209 CYS A C 1
ATOM 1625 O O . CYS A 1 209 ? -10.612 -1.563 4.188 1.00 98.00 209 CYS A O 1
ATOM 1627 N N . GLU A 1 210 ? -11.829 0.298 4.009 1.00 98.31 210 GLU A N 1
ATOM 1628 C CA . GLU A 1 210 ? -12.318 -0.033 2.667 1.00 98.31 210 GLU A CA 1
ATOM 1629 C C . GLU A 1 210 ? -11.211 0.031 1.599 1.00 98.31 210 GLU A C 1
ATOM 1631 O O . GLU A 1 210 ? -11.221 -0.786 0.677 1.00 98.31 210 GLU A O 1
ATOM 1636 N N . CYS A 1 211 ? -10.229 0.934 1.714 1.00 98.38 211 CYS A N 1
ATOM 1637 C CA . CYS A 1 211 ? -9.030 0.901 0.867 1.00 98.38 211 CYS A CA 1
ATOM 1638 C C . CYS A 1 211 ? -8.260 -0.416 1.056 1.00 98.38 211 CYS A C 1
ATOM 1640 O O . CYS A 1 211 ? -7.977 -1.113 0.078 1.00 98.38 211 CYS A O 1
ATOM 1642 N N . ASP A 1 212 ? -8.003 -0.797 2.305 1.00 97.94 212 ASP A N 1
ATOM 1643 C CA . ASP A 1 212 ? -7.238 -1.997 2.658 1.00 97.94 212 ASP A CA 1
ATOM 1644 C C . ASP A 1 212 ? -7.961 -3.280 2.258 1.00 97.94 212 ASP A C 1
ATOM 1646 O O . ASP A 1 212 ? -7.367 -4.202 1.701 1.00 97.94 212 ASP A O 1
ATOM 1650 N N . LYS A 1 213 ? -9.279 -3.318 2.450 1.00 97.88 213 LYS A N 1
ATOM 1651 C CA . LYS A 1 213 ? -10.148 -4.404 1.998 1.00 97.88 213 LYS A CA 1
ATOM 1652 C C . LYS A 1 213 ? -10.065 -4.600 0.495 1.00 97.88 213 LYS A C 1
ATOM 1654 O O . LYS A 1 213 ? -9.941 -5.740 0.050 1.00 97.88 213 LYS A O 1
ATOM 1659 N N . ARG A 1 214 ? -10.129 -3.524 -0.297 1.00 98.31 214 ARG A N 1
ATOM 1660 C CA . ARG A 1 214 ? -9.998 -3.629 -1.759 1.00 98.31 214 ARG A CA 1
ATOM 1661 C C . ARG A 1 214 ? -8.631 -4.182 -2.149 1.00 98.31 214 ARG A C 1
ATOM 1663 O O . ARG A 1 214 ? -8.580 -5.091 -2.972 1.00 98.31 214 ARG A O 1
ATOM 1670 N N . ALA A 1 215 ? -7.558 -3.704 -1.524 1.00 98.12 215 ALA A N 1
ATOM 1671 C CA . ALA A 1 215 ? -6.210 -4.202 -1.782 1.00 98.12 215 ALA A CA 1
ATOM 1672 C C . ALA A 1 215 ? -6.056 -5.687 -1.400 1.00 98.12 215 ALA A C 1
ATOM 1674 O O . ALA A 1 215 ? -5.617 -6.491 -2.217 1.00 98.12 215 ALA A O 1
ATOM 1675 N N . ALA A 1 216 ? -6.513 -6.093 -0.211 1.00 97.50 216 ALA A N 1
ATOM 1676 C CA . ALA A 1 216 ? -6.426 -7.478 0.256 1.00 97.50 216 ALA A CA 1
ATOM 1677 C C . ALA A 1 216 ? -7.231 -8.459 -0.616 1.00 97.50 216 ALA A C 1
ATOM 1679 O O . ALA A 1 216 ? -6.776 -9.575 -0.880 1.00 97.50 216 ALA A O 1
ATOM 1680 N N . LEU A 1 217 ? -8.416 -8.052 -1.086 1.00 97.50 217 LEU A N 1
ATOM 1681 C CA . LEU A 1 217 ? -9.197 -8.838 -2.045 1.00 97.50 217 LEU A CA 1
ATOM 1682 C C . LEU A 1 217 ? -8.492 -8.910 -3.405 1.00 97.50 217 LEU A C 1
ATOM 1684 O O . LEU A 1 217 ? -8.394 -9.994 -3.970 1.00 97.50 217 LEU A O 1
ATOM 1688 N N . CYS A 1 218 ? -7.929 -7.798 -3.881 1.00 98.50 218 CYS A N 1
ATOM 1689 C CA . CYS A 1 218 ? -7.149 -7.760 -5.116 1.00 98.50 218 CYS A CA 1
ATOM 1690 C C . CYS A 1 218 ? -5.934 -8.704 -5.056 1.00 98.50 218 CYS A C 1
ATOM 1692 O O . CYS A 1 218 ? -5.709 -9.470 -5.992 1.00 98.50 218 CYS A O 1
ATOM 1694 N N . PHE A 1 219 ? -5.199 -8.743 -3.940 1.00 98.00 219 PHE A N 1
ATOM 1695 C CA . PHE A 1 219 ? -4.100 -9.696 -3.752 1.00 98.00 219 PHE A CA 1
ATOM 1696 C C . PHE A 1 219 ? -4.568 -11.148 -3.811 1.00 98.00 219 PHE A C 1
ATOM 1698 O O . PHE A 1 219 ? -3.927 -11.977 -4.454 1.00 98.00 219 PHE A O 1
ATOM 1705 N N . ARG A 1 220 ? -5.694 -11.467 -3.157 1.00 96.81 220 ARG A N 1
ATOM 1706 C CA . ARG A 1 220 ? -6.284 -12.811 -3.201 1.00 96.81 220 ARG A CA 1
ATOM 1707 C C . ARG A 1 220 ? -6.624 -13.212 -4.633 1.00 96.81 220 ARG A C 1
ATOM 1709 O O . ARG A 1 220 ? -6.320 -14.329 -5.043 1.00 96.81 220 ARG A O 1
ATOM 1716 N N . ASP A 1 221 ? -7.247 -12.311 -5.377 1.00 97.69 221 ASP A N 1
ATOM 1717 C CA . ASP A 1 221 ? -7.719 -12.596 -6.729 1.00 97.69 221 ASP A CA 1
ATOM 1718 C C . ASP A 1 221 ? -6.539 -12.745 -7.718 1.00 97.69 221 ASP A C 1
ATOM 1720 O O . ASP A 1 221 ? -6.639 -13.494 -8.687 1.00 97.69 221 ASP A O 1
ATOM 1724 N N . ASN A 1 222 ? -5.380 -12.146 -7.414 1.00 98.31 222 ASN A N 1
ATOM 1725 C CA . ASN A 1 222 ? -4.141 -12.253 -8.196 1.00 98.31 222 ASN A CA 1
ATOM 1726 C C . ASN A 1 222 ? -3.129 -13.286 -7.658 1.00 98.31 222 ASN A C 1
ATOM 1728 O O . ASN A 1 222 ? -1.980 -13.331 -8.104 1.00 98.31 222 ASN A O 1
ATOM 1732 N N . LEU A 1 223 ? -3.542 -14.182 -6.751 1.00 97.44 223 LEU A N 1
ATOM 1733 C CA . LEU A 1 223 ? -2.676 -15.244 -6.216 1.00 97.44 223 LEU A CA 1
ATOM 1734 C C . LEU A 1 223 ? -2.063 -16.143 -7.299 1.00 97.44 223 LEU A C 1
ATOM 1736 O O . LEU A 1 223 ? -0.964 -16.660 -7.099 1.00 97.44 223 LEU A O 1
ATOM 1740 N N . GLY A 1 224 ? -2.762 -16.335 -8.422 1.00 97.81 224 GLY A N 1
ATOM 1741 C CA . GLY A 1 224 ? -2.295 -17.159 -9.541 1.00 97.81 224 GLY A CA 1
ATOM 1742 C C . GLY A 1 224 ? -1.111 -16.558 -10.304 1.00 97.81 224 GLY A C 1
ATOM 1743 O O . GLY A 1 224 ? -0.328 -17.301 -10.888 1.00 97.81 224 GLY A O 1
ATOM 1744 N N . THR A 1 225 ? -0.953 -15.233 -10.269 1.00 97.88 225 THR A N 1
ATOM 1745 C CA . THR A 1 225 ? 0.144 -14.509 -10.932 1.00 97.88 225 THR A CA 1
ATOM 1746 C C . THR A 1 225 ? 1.169 -13.948 -9.951 1.00 97.88 225 THR A C 1
ATOM 1748 O O . THR A 1 225 ? 2.196 -13.434 -10.387 1.00 97.88 225 THR A O 1
ATOM 1751 N N . TYR A 1 226 ? 0.921 -14.057 -8.641 1.00 98.00 226 TYR A N 1
ATOM 1752 C CA . TYR A 1 226 ? 1.871 -13.664 -7.604 1.00 98.00 226 TYR A CA 1
ATOM 1753 C C . TYR A 1 226 ? 3.227 -14.346 -7.820 1.00 98.00 226 TYR A C 1
ATOM 1755 O O . TYR A 1 226 ? 3.319 -15.578 -7.873 1.00 98.00 226 TYR A O 1
ATOM 1763 N N . ASN A 1 227 ? 4.301 -13.561 -7.863 1.00 97.38 227 ASN A N 1
ATOM 1764 C CA . ASN A 1 227 ? 5.640 -14.064 -8.117 1.00 97.38 227 ASN A CA 1
ATOM 1765 C C . ASN A 1 227 ? 6.621 -13.645 -7.020 1.00 97.38 227 ASN A C 1
ATOM 1767 O O . ASN A 1 227 ? 6.979 -12.480 -6.877 1.00 97.38 227 ASN A O 1
ATOM 1771 N N . ARG A 1 228 ? 7.153 -14.635 -6.293 1.00 96.25 228 ARG A N 1
ATOM 1772 C CA . ARG A 1 228 ? 8.114 -14.414 -5.200 1.00 96.25 228 ARG A CA 1
ATOM 1773 C C . ARG A 1 228 ? 9.366 -13.635 -5.613 1.00 96.25 228 ARG A C 1
ATOM 1775 O O . ARG A 1 228 ? 9.989 -13.045 -4.740 1.00 96.25 228 ARG A O 1
ATOM 1782 N N . LYS A 1 229 ? 9.743 -13.618 -6.898 1.00 96.94 229 LYS A N 1
ATOM 1783 C CA . LYS A 1 229 ? 10.902 -12.843 -7.380 1.00 96.94 229 LYS A CA 1
ATOM 1784 C C . LYS A 1 229 ? 10.727 -11.329 -7.206 1.00 96.94 229 LYS A C 1
ATOM 1786 O O . LYS A 1 229 ? 11.719 -10.612 -7.185 1.00 96.94 229 LYS A O 1
ATOM 1791 N N . TYR A 1 230 ? 9.482 -10.861 -7.114 1.00 97.44 230 TYR A N 1
ATOM 1792 C CA . TYR A 1 230 ? 9.154 -9.459 -6.884 1.00 97.44 230 TYR A CA 1
ATOM 1793 C C . TYR A 1 230 ? 8.976 -9.137 -5.395 1.00 97.44 230 TYR A C 1
ATOM 1795 O O . TYR A 1 230 ? 8.750 -7.986 -5.058 1.00 97.44 230 TYR A O 1
ATOM 1803 N N . ALA A 1 231 ? 9.111 -10.107 -4.486 1.00 95.69 231 ALA A N 1
ATOM 1804 C CA . ALA A 1 231 ? 9.214 -9.801 -3.064 1.00 95.69 231 ALA A CA 1
ATOM 1805 C C . ALA A 1 231 ? 10.623 -9.272 -2.746 1.00 95.69 231 ALA A C 1
ATOM 1807 O O . ALA A 1 231 ? 11.621 -9.903 -3.101 1.00 95.69 231 ALA A O 1
ATOM 1808 N N . ARG A 1 232 ? 10.697 -8.153 -2.024 1.00 93.50 232 ARG A N 1
ATOM 1809 C CA . ARG A 1 232 ? 11.894 -7.328 -1.788 1.00 93.50 232 ARG A CA 1
ATOM 1810 C C . ARG A 1 232 ? 12.544 -6.868 -3.090 1.00 93.50 232 ARG A C 1
ATOM 1812 O O . ARG A 1 232 ? 13.754 -7.015 -3.286 1.00 93.50 232 ARG A O 1
ATOM 1819 N N . TYR A 1 233 ? 11.715 -6.397 -4.019 1.00 94.00 233 TYR A N 1
ATOM 1820 C CA . TYR A 1 233 ? 12.170 -5.985 -5.340 1.00 94.00 233 TYR A CA 1
ATOM 1821 C C . TYR A 1 233 ? 12.947 -4.661 -5.250 1.00 94.00 233 TYR A C 1
ATOM 1823 O O . TYR A 1 233 ? 12.449 -3.691 -4.690 1.00 94.00 233 TYR A O 1
ATOM 1831 N N . PRO A 1 234 ? 14.179 -4.575 -5.782 1.00 93.31 234 PRO A N 1
ATOM 1832 C CA . PRO A 1 234 ? 14.946 -3.339 -5.700 1.00 93.31 234 PRO A CA 1
ATOM 1833 C C . PRO A 1 234 ? 14.296 -2.218 -6.524 1.00 93.31 234 PRO A C 1
ATOM 1835 O O . PRO A 1 234 ? 14.282 -2.303 -7.750 1.00 93.31 234 PRO A O 1
ATOM 1838 N N . ASN A 1 235 ? 13.890 -1.118 -5.880 1.00 89.81 235 ASN A N 1
ATOM 1839 C CA . ASN A 1 235 ? 13.269 0.043 -6.546 1.00 89.81 235 ASN A CA 1
ATOM 1840 C C . ASN A 1 235 ? 14.076 0.599 -7.735 1.00 89.81 235 ASN A C 1
ATOM 1842 O O . ASN A 1 235 ? 13.505 1.139 -8.672 1.00 89.81 235 ASN A O 1
ATOM 1846 N N . LYS A 1 236 ? 15.404 0.419 -7.758 1.00 93.94 236 LYS A N 1
ATOM 1847 C CA . LYS A 1 236 ? 16.263 0.790 -8.901 1.00 93.94 236 LYS A CA 1
ATOM 1848 C C . LYS A 1 236 ? 15.952 0.039 -10.206 1.00 93.94 236 LYS A C 1
ATOM 1850 O O . LYS A 1 236 ? 16.429 0.439 -11.261 1.00 93.94 236 LYS A O 1
ATOM 1855 N N . LEU A 1 237 ? 15.244 -1.088 -10.125 1.00 96.25 237 LEU A N 1
ATOM 1856 C CA . LEU A 1 237 ? 14.812 -1.887 -11.273 1.00 96.25 237 LEU A CA 1
ATOM 1857 C C . LEU A 1 237 ? 13.413 -1.489 -11.763 1.00 96.25 237 LEU A C 1
ATOM 1859 O O . LEU A 1 237 ? 12.960 -1.995 -12.790 1.00 96.25 237 LEU A O 1
ATOM 1863 N N . CYS A 1 238 ? 12.724 -0.609 -11.037 1.00 97.50 238 CYS A N 1
ATOM 1864 C CA . CYS A 1 238 ? 11.469 -0.018 -11.469 1.00 97.50 238 CYS A CA 1
ATOM 1865 C C . CYS A 1 238 ? 11.759 0.993 -12.577 1.00 97.50 238 CYS A C 1
ATOM 1867 O O . CYS A 1 238 ? 12.599 1.876 -12.427 1.00 97.50 238 CYS A O 1
ATOM 1869 N N . THR A 1 239 ? 11.105 0.825 -13.723 1.00 97.56 239 THR A N 1
ATOM 1870 C CA . THR A 1 239 ? 11.356 1.632 -14.923 1.00 97.56 239 THR A CA 1
ATOM 1871 C C . THR A 1 239 ? 10.052 1.933 -15.653 1.00 97.56 239 THR A C 1
ATOM 1873 O O . THR A 1 239 ? 9.012 1.331 -15.385 1.00 97.56 239 THR A O 1
ATOM 1876 N N . GLY A 1 240 ? 10.098 2.898 -16.570 1.00 97.62 240 GLY A N 1
ATOM 1877 C CA . GLY A 1 240 ? 8.919 3.366 -17.291 1.00 97.62 240 GLY A CA 1
ATOM 1878 C C . GLY A 1 240 ? 8.174 4.494 -16.568 1.00 97.62 240 GLY A C 1
ATOM 1879 O O . GLY A 1 240 ? 8.630 4.988 -15.531 1.00 97.62 240 GLY A O 1
ATOM 1880 N N . PRO A 1 241 ? 7.057 4.960 -17.146 1.00 97.94 241 PRO A N 1
ATOM 1881 C CA . PRO A 1 241 ? 6.274 6.047 -16.576 1.00 97.94 241 PRO A CA 1
ATOM 1882 C C . PRO A 1 241 ? 5.494 5.586 -15.340 1.00 97.94 241 PRO A C 1
ATOM 1884 O O . PRO A 1 241 ? 5.072 4.436 -15.255 1.00 97.94 241 PRO A O 1
ATOM 1887 N N . THR A 1 242 ? 5.259 6.506 -14.407 1.00 98.19 242 THR A N 1
ATOM 1888 C CA . THR A 1 242 ? 4.328 6.312 -13.285 1.00 98.19 242 THR A CA 1
ATOM 1889 C C . THR A 1 242 ? 2.888 6.444 -13.802 1.00 98.19 242 THR A C 1
ATOM 1891 O O . THR A 1 242 ? 2.548 7.510 -14.326 1.00 98.19 242 THR A O 1
ATOM 1894 N N . PRO A 1 243 ? 2.031 5.412 -13.688 1.00 98.25 243 PRO A N 1
ATOM 1895 C CA . PRO A 1 243 ? 0.636 5.510 -14.095 1.00 98.25 243 PRO A CA 1
ATOM 1896 C C . PRO A 1 243 ? -0.139 6.502 -13.216 1.00 98.25 243 PRO A C 1
ATOM 1898 O O . PRO A 1 243 ? 0.117 6.584 -12.010 1.00 98.25 243 PRO A O 1
ATOM 1901 N N . PRO A 1 244 ? -1.113 7.230 -13.781 1.00 97.81 244 PRO A N 1
ATOM 1902 C CA . PRO A 1 244 ? -1.964 8.110 -12.998 1.00 97.81 244 PRO A CA 1
ATOM 1903 C C . PRO A 1 244 ? -2.921 7.315 -12.100 1.00 97.81 244 PRO A C 1
ATOM 1905 O O . PRO A 1 244 ? -3.273 6.171 -12.398 1.00 97.81 244 PRO A O 1
ATOM 1908 N N . CYS A 1 245 ? -3.366 7.975 -11.031 1.00 96.50 245 CYS A N 1
ATOM 1909 C CA . CYS A 1 245 ? -4.653 7.696 -10.403 1.00 96.50 245 CYS A CA 1
ATOM 1910 C C . CYS A 1 245 ? -5.781 8.314 -11.255 1.00 96.50 245 CYS A C 1
ATOM 1912 O O . CYS A 1 245 ? -6.914 7.813 -11.131 1.00 96.50 245 CYS A O 1
#